Protein 7NAY (pdb70)

Secondary structure (DSSP, 8-state):
-----EEEEE--SHHHHHHHHHHHHTT--SEEEEE-SSHHHHHHHHHHHHHHT---S---EEEE--GGGGTT-SEEEE--S----TTS-S-GGGGHHHHHHHHHHHHHHHHHH-SSSEEEE-SSSHHHHHHHHHHSS---GGGEEE-TTHHHHHHHHHHHHHHHT--GGGEEEEEEE-SSTTEEEEEEEEEETTB-GGGHHHHTT-SSPP-HHHHHHHHHHHHHHHHHHHSS--HHHHHHHHHHHHHHHTT---EEEEEEEEESGGG-EEEEEEEEEE---S--EE------HHHHHHHHHHHHHHHHHHHHTTPPP---

Radius of gyration: 19.3 Å; Cα contacts (8 Å, |Δi|>4): 671; chains: 1; bounding box: 53×54×39 Å

Sequence (320 aa):
MNNRRKIVVIGASNVGSSAVANKIADFQLATEVVLIDLNEDKAWGEAKDSSHATSIYSTNIKFHLGDYEDCKDANIIVITAGPSIRPGETPDRLKLAGTTNAKIMSSVMGEIVKRTKEAMIIIMITNPLDVATYVVSTQFDDYPRNLILGTGTMLETYRFRRILADKYQQVVDPKNINGYVLGEHGNAAFVAWSTTGCAGFPIDDLDEYFHRTEKLSHEAVEQELVQVAYDVINKKGFTNTGIAMAACRFIKSVLYDEHTILPCSAVLEGEYGIKDVALSIPRMVADGIMMRSFEVHLTDDELEEKMHHKAAQQSVRSALDGAGIKHHHHH

InterPro domains:
  IPR001236 Lactate/malate dehydrogenase, N-terminal [PF00056] (6-146)
  IPR001557 L-lactate/malate dehydrogenase [PIRSF000102] (3-315)
  IPR001557 L-lactate/malate dehydrogenase [PR00086] (6-30)
  IPR001557 L-lactate/malate dehydrogenase [PR00086] (31-55)
  IPR001557 L-lactate/malate dehydrogenase [PR00086] (121-141)
  IPR001557 L-lactate/malate dehydrogenase [PR00086] (145-163)
  IPR001557 L-lactate/malate dehydrogenase [PR00086] (175-188)
  IPR011304 L-lactate dehydrogenase [TIGR01771] (9-309)
  IPR015955 Lactate dehydrogenase/glycoside hydrolase, family 4, C-terminal [G3DSA:3.90.110.10] (151-314)
  IPR015955 Lactate dehydrogenase/glycoside hydrolase, family 4, C-terminal [SSF56327] (148-313)
  IPR022383 Lactate/malate dehydrogenase, C-terminal [PF02866] (150-312)
  IPR036291 NAD(P)-binding domain superfamily [SSF51735] (2-149)

B-factor: mean 20.12, std 8.9, range [8.58, 75.68]

Organism: Selenomonas ruminantium (NCBI:txid971)

Structure (mmCIF, N/CA/C/O backbone):
data_7NAY
#
_entry.id   7NAY
#
_cell.length_a   62.750
_cell.length_b   104.260
_cell.length_c   110.940
_cell.angle_alpha   90.000
_cell.angle_beta   90.000
_cell.angle_gamma   90.000
#
_symmetry.space_group_name_H-M   'I 2 2 2'
#
loop_
_entity.id
_entity.type
_entity.pdbx_description
1 polymer 'L-lactate dehydrogenase'
2 non-polymer NICOTINAMIDE-ADENINE-DINUCLEOTIDE
3 non-polymer 'MALONIC ACID'
4 non-polymer 'BORIC ACID'
5 non-polymer 1,2-ETHANEDIOL
6 non-polymer 'PENTAETHYLENE GLYCOL'
7 water water
#
loop_
_atom_site.group_PDB
_atom_site.id
_atom_site.type_symbol
_atom_site.label_atom_id
_atom_site.label_alt_id
_atom_site.label_comp_id
_atom_site.label_asym_id
_atom_site.label_entity_id
_atom_site.label_seq_id
_atom_site.pdbx_PDB_ins_code
_atom_site.Cartn_x
_atom_site.Cartn_y
_atom_site.Cartn_z
_atom_site.occupancy
_atom_site.B_iso_or_equiv
_atom_site.auth_seq_id
_atom_site.auth_comp_id
_atom_site.auth_asym_id
_atom_site.auth_atom_id
_atom_site.pdbx_PDB_model_num
ATOM 1 N N . MET A 1 1 ? 26.488 -4.740 -3.611 1.00 56.54 1 MET A N 1
ATOM 2 C CA . MET A 1 1 ? 25.742 -3.675 -2.856 1.00 51.77 1 MET A CA 1
ATOM 3 C C . MET A 1 1 ? 24.683 -4.358 -1.995 1.00 42.12 1 MET A C 1
ATOM 4 O O . MET A 1 1 ? 24.577 -5.594 -2.084 1.00 48.48 1 MET A O 1
ATOM 9 N N . ASN A 1 2 ? 23.882 -3.594 -1.257 1.00 35.94 2 ASN A N 1
ATOM 10 C CA . ASN A 1 2 ? 22.948 -4.183 -0.261 1.00 33.09 2 ASN A CA 1
ATOM 11 C C . ASN A 1 2 ? 21.512 -3.784 -0.588 1.00 28.37 2 ASN A C 1
ATOM 12 O O . ASN A 1 2 ? 21.176 -2.569 -0.562 1.00 27.59 2 ASN A O 1
ATOM 17 N N . ASN A 1 3 ? 20.708 -4.801 -0.899 1.00 23.28 3 ASN A N 1
ATOM 18 C CA . ASN A 1 3 ? 19.289 -4.667 -1.292 1.00 22.43 3 ASN A CA 1
ATOM 19 C C . ASN A 1 3 ? 18.462 -4.515 0.009 1.00 22.18 3 ASN A C 1
ATOM 20 O O . ASN A 1 3 ? 17.279 -4.086 -0.077 1.00 24.90 3 ASN A O 1
ATOM 25 N N . ARG A 1 4 ? 19.043 -4.818 1.171 1.00 18.25 4 ARG A N 1
ATOM 26 C CA . ARG A 1 4 ? 18.278 -4.899 2.442 1.00 18.62 4 ARG A CA 1
ATOM 27 C C . ARG A 1 4 ? 18.187 -3.499 3.066 1.00 19.49 4 ARG A C 1
ATOM 28 O O . ARG A 1 4 ? 19.029 -2.670 2.803 1.00 18.58 4 ARG A O 1
ATOM 36 N N . ARG A 1 5 ? 17.141 -3.247 3.847 1.00 18.37 5 ARG A N 1
ATOM 37 C CA . ARG A 1 5 ? 16.995 -2.004 4.637 1.00 18.59 5 ARG A CA 1
ATOM 38 C C . ARG A 1 5 ? 16.728 -2.440 6.065 1.00 16.96 5 ARG A C 1
ATOM 39 O O . ARG A 1 5 ? 15.772 -3.202 6.298 1.00 16.06 5 ARG A O 1
ATOM 47 N N . LYS A 1 6 ? 17.558 -1.956 6.967 1.00 15.95 6 LYS A N 1
ATOM 48 C CA . LYS A 1 6 ? 17.555 -2.360 8.378 1.00 16.20 6 LYS A CA 1
ATOM 49 C C . LYS A 1 6 ? 17.246 -1.107 9.195 1.00 16.22 6 LYS A C 1
ATOM 50 O O . LYS A 1 6 ? 17.934 -0.077 9.001 1.00 14.37 6 LYS A O 1
ATOM 56 N N . ILE A 1 7 ? 16.214 -1.183 10.030 1.00 14.13 7 ILE A N 1
ATOM 57 C CA . ILE A 1 7 ? 15.887 -0.042 10.920 1.00 14.47 7 ILE A CA 1
ATOM 58 C C . ILE A 1 7 ? 15.952 -0.511 12.359 1.00 14.73 7 ILE A C 1
ATOM 59 O O . ILE A 1 7 ? 15.384 -1.582 12.653 1.00 15.00 7 ILE A O 1
ATOM 64 N N . VAL A 1 8 ? 16.638 0.241 13.213 1.00 15.07 8 VAL A N 1
ATOM 65 C CA . VAL A 1 8 ? 16.749 -0.116 14.643 1.00 14.57 8 VAL A CA 1
ATOM 66 C C . VAL A 1 8 ? 15.862 0.872 15.386 1.00 13.81 8 VAL A C 1
ATOM 67 O O . VAL A 1 8 ? 15.902 2.121 15.073 1.00 13.01 8 VAL A O 1
ATOM 71 N N . VAL A 1 9 ? 15.054 0.346 16.296 1.00 14.31 9 VAL A N 1
ATOM 72 C CA . VAL A 1 9 ? 14.214 1.217 17.152 1.00 13.96 9 VAL A CA 1
ATOM 73 C C . VAL A 1 9 ? 14.701 1.038 18.572 1.00 14.00 9 VAL A C 1
ATOM 74 O O . VAL A 1 9 ? 14.659 -0.074 19.075 1.00 14.74 9 VAL A O 1
ATOM 78 N N . ILE A 1 10 ? 15.147 2.125 19.197 1.00 15.30 10 ILE A N 1
ATOM 79 C CA . ILE A 1 10 ? 15.638 2.091 20.591 1.00 14.60 10 ILE A CA 1
ATOM 80 C C . ILE A 1 10 ? 14.510 2.573 21.482 1.00 14.62 10 ILE A C 1
ATOM 81 O O . ILE A 1 10 ? 14.028 3.684 21.274 1.00 16.18 10 ILE A O 1
ATOM 86 N N . GLY A 1 11 ? 14.119 1.748 22.444 1.00 13.97 11 GLY A N 1
ATOM 87 C CA . GLY A 1 11 ? 12.917 1.932 23.257 1.00 15.04 11 GLY A CA 1
ATOM 88 C C . GLY A 1 11 ? 11.784 1.187 22.587 1.00 15.55 11 GLY A C 1
ATOM 89 O O . GLY A 1 11 ? 11.462 1.528 21.412 1.00 15.19 11 GLY A O 1
ATOM 90 N N . ALA A 1 12 ? 11.300 0.126 23.226 1.00 14.38 12 ALA A N 1
ATOM 91 C CA . ALA A 1 12 ? 10.295 -0.798 22.672 1.00 14.97 12 ALA A CA 1
ATOM 92 C C . ALA A 1 12 ? 9.002 -0.693 23.481 1.00 15.50 12 ALA A C 1
ATOM 93 O O . ALA A 1 12 ? 8.329 -1.710 23.674 1.00 15.82 12 ALA A O 1
ATOM 95 N N . SER A 1 13 ? 8.695 0.479 24.028 1.00 14.69 13 SER A N 1
ATOM 96 C CA . SER A 1 13 ? 7.435 0.691 24.775 1.00 15.38 13 SER A CA 1
ATOM 97 C C . SER A 1 13 ? 6.380 1.238 23.799 1.00 15.75 13 SER A C 1
ATOM 98 O O . SER A 1 13 ? 6.446 0.948 22.597 1.00 14.90 13 SER A O 1
ATOM 101 N N . ASN A 1 14 ? 5.477 2.072 24.284 1.00 14.91 14 ASN A N 1
ATOM 102 C CA . ASN A 1 14 ? 4.309 2.506 23.493 1.00 15.94 14 ASN A CA 1
ATOM 103 C C . ASN A 1 14 ? 4.765 3.161 22.174 1.00 13.98 14 ASN A C 1
ATOM 104 O O . ASN A 1 14 ? 4.210 2.857 21.103 1.00 14.90 14 ASN A O 1
ATOM 109 N N . VAL A 1 15 ? 5.730 4.053 22.232 1.00 13.45 15 VAL A N 1
ATOM 110 C CA . VAL A 1 15 ? 6.148 4.838 21.042 1.00 13.29 15 VAL A CA 1
ATOM 111 C C . VAL A 1 15 ? 6.970 3.959 20.109 1.00 12.58 15 VAL A C 1
ATOM 112 O O . VAL A 1 15 ? 6.646 3.890 18.911 1.00 11.40 15 VAL A O 1
ATOM 116 N N . GLY A 1 16 ? 7.988 3.286 20.642 1.00 12.72 16 GLY A N 1
ATOM 117 C CA . GLY A 1 16 ? 8.874 2.459 19.811 1.00 12.62 16 GLY A CA 1
ATOM 118 C C . GLY A 1 16 ? 8.124 1.374 19.095 1.00 13.32 16 GLY A C 1
ATOM 119 O O . GLY A 1 16 ? 8.434 1.081 17.922 1.00 12.94 16 GLY A O 1
ATOM 120 N N A SER A 1 17 ? 7.171 0.752 19.781 0.70 14.61 17 SER A N 1
ATOM 121 N N B SER A 1 17 ? 7.201 0.712 19.799 0.30 13.44 17 SER A N 1
ATOM 122 C CA A SER A 1 17 ? 6.419 -0.399 19.227 0.70 15.28 17 SER A CA 1
ATOM 123 C CA B SER A 1 17 ? 6.391 -0.398 19.235 0.30 13.53 17 SER A CA 1
ATOM 124 C C A SER A 1 17 ? 5.437 0.107 18.156 0.70 14.51 17 SER A C 1
ATOM 125 C C B SER A 1 17 ? 5.510 0.147 18.110 0.30 13.53 17 SER A C 1
ATOM 126 O O A SER A 1 17 ? 5.306 -0.544 17.096 0.70 13.48 17 SER A O 1
ATOM 127 O O B SER A 1 17 ? 5.469 -0.472 17.028 0.30 12.97 17 SER A O 1
ATOM 132 N N . ALA A 1 18 ? 4.867 1.288 18.338 1.00 13.40 18 ALA A N 1
ATOM 133 C CA . ALA A 1 18 ? 4.009 1.934 17.311 1.00 13.63 18 ALA A CA 1
ATOM 134 C C . ALA A 1 18 ? 4.846 2.341 16.089 1.00 12.64 18 ALA A C 1
ATOM 135 O O . ALA A 1 18 ? 4.436 2.089 14.919 1.00 11.07 18 ALA A O 1
ATOM 137 N N . VAL A 1 19 ? 6.029 2.884 16.297 1.00 12.27 19 VAL A N 1
ATOM 138 C CA . VAL A 1 19 ? 6.908 3.268 15.160 1.00 11.89 19 VAL A CA 1
ATOM 139 C C . VAL A 1 19 ? 7.264 1.978 14.390 1.00 12.21 19 VAL A C 1
ATOM 140 O O . VAL A 1 19 ? 7.139 1.923 13.136 1.00 13.72 19 VAL A O 1
ATOM 144 N N . ALA A 1 20 ? 7.684 0.945 15.113 1.00 11.62 20 ALA A N 1
ATOM 145 C CA . ALA A 1 20 ? 8.127 -0.332 14.517 1.00 12.37 20 ALA A CA 1
ATOM 146 C C . ALA A 1 20 ? 6.986 -0.935 13.702 1.00 13.45 20 ALA A C 1
ATOM 147 O O . ALA A 1 20 ? 7.267 -1.493 12.606 1.00 12.75 20 ALA A O 1
ATOM 149 N N . ASN A 1 21 ? 5.768 -0.897 14.249 1.00 12.79 21 ASN A N 1
ATOM 150 C CA . ASN A 1 21 ? 4.585 -1.529 13.600 1.00 12.49 21 ASN A CA 1
ATOM 151 C C . ASN A 1 21 ? 4.098 -0.718 12.385 1.00 12.78 21 ASN A C 1
ATOM 152 O O . ASN A 1 21 ? 3.616 -1.334 11.436 1.00 11.94 21 ASN A O 1
ATOM 157 N N . LYS A 1 22 ? 4.180 0.611 12.448 1.00 11.36 22 LYS A N 1
ATOM 158 C CA . LYS A 1 22 ? 3.897 1.425 11.248 1.00 12.02 22 LYS A CA 1
ATOM 159 C C . LYS A 1 22 ? 4.935 1.094 10.158 1.00 12.71 22 LYS A C 1
ATOM 160 O O . LYS A 1 22 ? 4.549 0.928 8.972 1.00 12.63 22 LYS A O 1
ATOM 166 N N . ILE A 1 23 ? 6.218 1.050 10.510 1.00 12.77 23 ILE A N 1
ATOM 167 C CA . ILE A 1 23 ? 7.281 0.640 9.564 1.00 12.03 23 ILE A CA 1
ATOM 168 C C . ILE A 1 23 ? 6.880 -0.705 8.926 1.00 12.23 23 ILE A C 1
ATOM 169 O O . ILE A 1 23 ? 7.022 -0.848 7.718 1.00 10.71 23 ILE A O 1
ATOM 174 N N . ALA A 1 2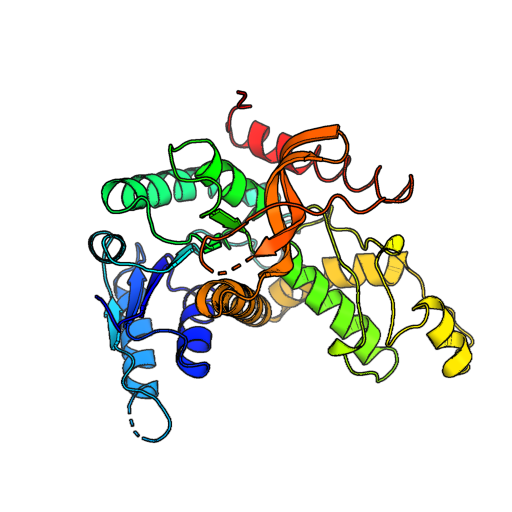4 ? 6.416 -1.670 9.727 1.00 10.97 24 ALA A N 1
ATOM 175 C CA . ALA A 1 24 ? 6.091 -2.999 9.201 1.00 11.47 24 ALA A CA 1
ATOM 176 C C . ALA A 1 24 ? 4.860 -2.886 8.277 1.00 12.23 24 ALA A C 1
ATOM 177 O O . ALA A 1 24 ? 4.887 -3.449 7.147 1.00 11.40 24 ALA A O 1
ATOM 179 N N . ASP A 1 25 ? 3.860 -2.118 8.694 1.00 11.46 25 ASP A N 1
ATOM 180 C CA . ASP A 1 25 ? 2.602 -1.981 7.907 1.00 12.14 25 ASP A CA 1
ATOM 181 C C . ASP A 1 25 ? 2.929 -1.387 6.526 1.00 11.72 25 ASP A C 1
ATOM 182 O O . ASP A 1 25 ? 2.461 -1.923 5.481 1.00 13.13 25 ASP A O 1
ATOM 187 N N . PHE A 1 26 ? 3.763 -0.353 6.495 1.00 11.77 26 PHE A N 1
ATOM 188 C CA . PHE A 1 26 ? 4.101 0.353 5.238 1.00 11.94 26 PHE A CA 1
ATOM 189 C C . PHE A 1 26 ? 5.265 -0.330 4.525 1.00 13.09 26 PHE A C 1
ATOM 190 O O . PHE A 1 26 ? 5.674 0.224 3.483 1.00 12.34 26 PHE A O 1
ATOM 198 N N . GLN A 1 27 ? 5.795 -1.421 5.094 1.00 13.86 27 GLN A N 1
ATOM 199 C CA . GLN A 1 27 ? 6.858 -2.253 4.486 1.00 13.85 27 GLN A CA 1
ATOM 200 C C . GLN A 1 27 ? 8.089 -1.369 4.190 1.00 13.44 27 GLN A C 1
ATOM 201 O O . GLN A 1 27 ? 8.694 -1.462 3.097 1.00 13.07 27 GLN A O 1
ATOM 207 N N . LEU A 1 28 ? 8.533 -0.588 5.182 1.00 13.28 28 LEU A N 1
ATOM 208 C CA . LEU A 1 28 ? 9.618 0.393 5.010 1.00 13.04 28 LEU A CA 1
ATOM 209 C C . LEU A 1 28 ? 10.978 -0.207 5.362 1.00 13.55 28 LEU A C 1
ATOM 210 O O . LEU A 1 28 ? 11.974 0.552 5.293 1.00 13.89 28 LEU A O 1
ATOM 215 N N . ALA A 1 29 ? 11.022 -1.480 5.768 1.00 13.55 29 ALA A N 1
ATOM 216 C CA . ALA A 1 29 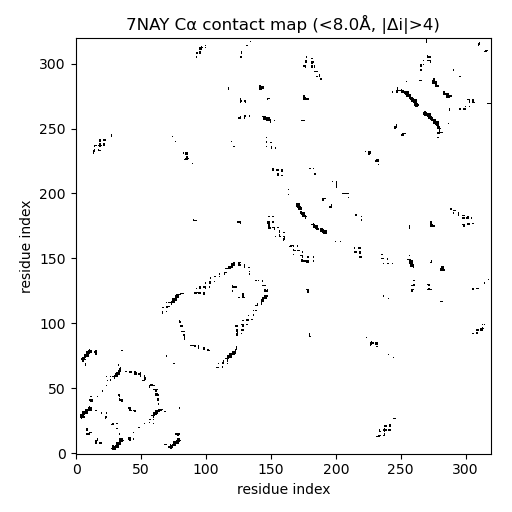? 12.283 -2.158 6.129 1.00 13.42 29 ALA A CA 1
ATOM 217 C C . ALA A 1 29 ? 12.217 -3.640 5.762 1.00 14.95 29 ALA A C 1
ATOM 218 O O . ALA A 1 29 ? 11.094 -4.218 5.752 1.00 13.71 29 ALA A O 1
ATOM 220 N N . THR A 1 30 ? 13.400 -4.229 5.605 1.00 13.57 30 THR A N 1
ATOM 221 C CA . THR A 1 30 ? 13.623 -5.690 5.483 1.00 15.24 30 THR A CA 1
ATOM 222 C C . THR A 1 30 ? 13.633 -6.293 6.888 1.00 14.88 30 THR A C 1
ATOM 223 O O . THR A 1 30 ? 13.178 -7.421 7.079 1.00 16.37 30 THR A O 1
ATOM 227 N N . GLU A 1 31 ? 14.199 -5.545 7.839 1.00 14.06 31 GLU A N 1
ATOM 228 C CA . GLU A 1 31 ? 14.594 -6.021 9.180 1.00 14.67 31 GLU A CA 1
ATOM 229 C C . GLU A 1 31 ? 14.357 -4.882 10.170 1.00 15.02 31 GLU A C 1
ATOM 230 O O . GLU A 1 31 ? 14.745 -3.759 9.853 1.00 14.58 31 GLU A O 1
ATOM 236 N N . VAL A 1 32 ? 13.627 -5.166 11.242 1.00 13.21 32 VAL A N 1
ATOM 237 C CA . VAL A 1 32 ? 13.344 -4.174 12.313 1.00 13.24 32 VAL A CA 1
ATOM 238 C C . VAL A 1 32 ? 13.889 -4.759 13.598 1.00 12.78 32 VAL A C 1
ATOM 239 O O . VAL A 1 32 ? 13.484 -5.873 14.015 1.00 12.68 32 VAL A O 1
ATOM 243 N N . VAL A 1 33 ? 14.788 -4.016 14.214 1.00 12.84 33 VAL A N 1
ATOM 244 C CA . VAL A 1 33 ? 15.430 -4.465 15.466 1.00 13.43 33 VAL A CA 1
ATOM 245 C C . VAL A 1 33 ? 14.940 -3.595 16.613 1.00 13.77 33 VAL A C 1
ATOM 246 O O . VAL A 1 33 ? 14.938 -2.374 16.439 1.00 14.90 33 VAL A O 1
ATOM 250 N N . LEU A 1 34 ? 14.547 -4.217 17.724 1.00 14.04 34 LEU A N 1
ATOM 251 C CA . LEU A 1 34 ? 14.137 -3.488 18.951 1.00 15.28 34 LEU A CA 1
ATOM 252 C C . LEU A 1 34 ? 15.228 -3.603 20.006 1.00 15.69 34 LEU A C 1
ATOM 253 O O . LEU A 1 34 ? 15.630 -4.735 20.349 1.00 16.73 34 LEU A O 1
ATOM 258 N N . ILE A 1 35 ? 15.613 -2.456 20.562 1.00 17.72 35 ILE A N 1
ATOM 259 C CA . ILE A 1 35 ? 16.594 -2.345 21.676 1.00 16.69 35 ILE A CA 1
ATOM 260 C C . ILE A 1 35 ? 15.861 -1.702 22.845 1.00 17.15 35 ILE A C 1
ATOM 261 O O . ILE A 1 35 ? 15.230 -0.640 22.688 1.00 15.53 35 ILE A O 1
ATOM 266 N N . ASP A 1 36 ? 15.968 -2.321 24.007 1.00 17.28 36 ASP A N 1
ATOM 267 C CA . ASP A 1 36 ? 15.437 -1.745 25.252 1.00 17.44 36 ASP A CA 1
ATOM 268 C C . ASP A 1 36 ? 16.253 -2.299 26.426 1.00 17.73 36 ASP A C 1
ATOM 269 O O . ASP A 1 36 ? 16.598 -3.480 26.372 1.00 17.11 36 ASP A O 1
ATOM 274 N N . LEU A 1 37 ? 16.479 -1.482 27.461 1.00 18.28 37 LEU A N 1
ATOM 275 C CA . LEU A 1 37 ? 16.946 -1.966 28.791 1.00 20.42 37 LEU A CA 1
ATOM 276 C C . LEU A 1 37 ? 16.081 -3.135 29.232 1.00 19.66 37 LEU A C 1
ATOM 277 O O . LEU A 1 37 ? 16.610 -4.081 29.809 1.00 21.14 37 LEU A O 1
ATOM 282 N N . ASN A 1 38 ? 14.773 -3.053 29.015 1.00 19.17 38 ASN A N 1
ATOM 283 C CA . ASN A 1 38 ? 13.862 -4.182 29.286 1.00 18.78 38 ASN A CA 1
ATOM 284 C C . ASN A 1 38 ? 13.875 -5.092 28.045 1.00 19.64 38 ASN A C 1
ATOM 285 O O . ASN A 1 38 ? 13.028 -4.883 27.140 1.00 19.48 38 ASN A O 1
ATOM 290 N N . GLU A 1 39 ? 14.799 -6.049 27.967 1.00 20.46 39 GLU A N 1
ATOM 291 C CA . GLU A 1 39 ? 14.939 -6.902 26.765 1.00 19.34 39 GLU A CA 1
ATOM 292 C C . GLU A 1 39 ? 13.705 -7.804 26.647 1.00 18.68 39 GLU A C 1
ATOM 293 O O . GLU A 1 39 ? 13.399 -8.214 25.556 1.00 16.30 39 GLU A O 1
ATOM 299 N N . ASP A 1 40 ? 13.056 -8.140 27.756 1.00 18.37 40 ASP A N 1
ATOM 300 C CA . ASP A 1 40 ? 11.833 -8.977 27.738 1.00 18.95 40 ASP A CA 1
ATOM 301 C C . ASP A 1 40 ? 10.768 -8.266 26.909 1.00 19.16 40 ASP A C 1
ATOM 302 O O . ASP A 1 40 ? 10.158 -8.901 26.058 1.00 18.69 40 ASP A O 1
ATOM 307 N N . LYS A 1 41 ? 10.579 -6.969 27.151 1.00 19.78 41 LYS A N 1
ATOM 308 C CA . LYS A 1 41 ? 9.573 -6.178 26.393 1.00 20.83 41 LYS A CA 1
ATOM 309 C C . LYS A 1 41 ? 9.972 -6.145 24.915 1.00 18.94 41 LYS A C 1
ATOM 310 O O . LYS A 1 41 ? 9.082 -6.305 24.079 1.00 17.98 41 LYS A O 1
ATOM 316 N N . ALA A 1 42 ? 11.218 -5.761 24.629 1.00 16.95 42 ALA A N 1
ATOM 317 C CA . ALA A 1 42 ? 11.724 -5.714 23.244 1.00 15.73 42 ALA A CA 1
ATOM 318 C C . ALA A 1 42 ? 11.473 -7.071 22.552 1.00 15.26 42 ALA A C 1
ATOM 319 O O . ALA A 1 42 ? 10.989 -7.084 21.397 1.00 13.24 42 ALA A O 1
ATOM 321 N N . TRP A 1 43 ? 11.751 -8.180 23.238 1.00 14.84 43 TRP A N 1
ATOM 322 C CA . TRP A 1 43 ? 11.576 -9.543 22.688 1.00 15.84 43 TRP A CA 1
ATOM 323 C C . TRP A 1 43 ? 10.081 -9.780 22.431 1.00 15.73 43 TRP A C 1
ATOM 324 O O . TRP A 1 43 ? 9.723 -10.314 21.341 1.00 17.48 43 TRP A O 1
ATOM 335 N N . GLY A 1 44 ? 9.229 -9.481 23.409 1.00 13.80 44 GLY A N 1
ATOM 336 C CA . GLY A 1 44 ? 7.777 -9.692 23.261 1.00 14.70 44 GLY A CA 1
ATOM 337 C C . GLY A 1 44 ? 7.192 -8.894 22.092 1.00 13.61 44 GLY A C 1
ATOM 338 O O . GLY A 1 44 ? 6.383 -9.456 21.339 1.00 15.51 44 GLY A O 1
ATOM 339 N N . GLU A 1 45 ? 7.525 -7.607 22.012 1.00 12.59 45 GLU A N 1
ATOM 340 C CA . GLU A 1 45 ? 7.112 -6.701 20.898 1.00 13.35 45 GLU A CA 1
ATOM 341 C C . GLU A 1 45 ? 7.553 -7.268 19.552 1.00 13.32 45 GLU A C 1
ATOM 342 O O . GLU A 1 45 ? 6.717 -7.420 18.659 1.00 12.81 45 GLU A O 1
ATOM 348 N N . ALA A 1 46 ? 8.821 -7.670 19.450 1.00 13.63 46 ALA A N 1
ATOM 349 C CA . ALA A 1 46 ? 9.382 -8.248 18.220 1.00 13.95 46 ALA A CA 1
ATOM 350 C C . ALA A 1 46 ? 8.673 -9.569 17.888 1.00 13.62 46 ALA A C 1
ATOM 351 O O . ALA A 1 46 ? 8.302 -9.790 16.708 1.00 12.94 46 ALA A O 1
ATOM 353 N N . LYS A 1 47 ? 8.359 -10.385 18.888 1.00 13.57 47 LYS A N 1
ATOM 354 C CA . LYS A 1 47 ? 7.696 -11.674 18.620 1.00 14.28 47 LYS A CA 1
ATOM 355 C C . LYS A 1 47 ? 6.273 -11.432 18.087 1.00 13.26 47 LYS A C 1
ATOM 356 O O . LYS A 1 47 ? 5.867 -12.060 17.066 1.00 11.38 47 LYS A O 1
ATOM 362 N N . ASP A 1 48 ? 5.523 -10.562 18.758 1.00 12.52 48 ASP A N 1
ATOM 363 C CA . ASP A 1 48 ? 4.139 -10.215 18.355 1.00 12.63 48 ASP A CA 1
ATOM 364 C C . ASP A 1 48 ? 4.184 -9.691 16.903 1.00 11.78 48 ASP A C 1
ATOM 365 O O . ASP A 1 48 ? 3.416 -10.197 16.059 1.00 12.74 48 ASP A O 1
ATOM 370 N N . SER A 1 49 ? 5.143 -8.837 16.582 1.00 12.01 49 SER A N 1
ATOM 371 C CA . SER A 1 49 ? 5.308 -8.257 15.223 1.00 12.41 49 SER A CA 1
ATOM 372 C C . SER A 1 49 ? 5.660 -9.363 14.217 1.00 12.14 49 SER A C 1
ATOM 373 O O . SER A 1 49 ? 5.137 -9.328 13.097 1.00 12.79 49 SER A O 1
ATOM 376 N N . SER A 1 50 ? 6.482 -10.324 14.614 1.00 12.32 50 SER A N 1
ATOM 377 C CA . SER A 1 50 ? 6.961 -11.410 13.709 1.00 12.32 50 SER A CA 1
ATOM 378 C C . SER A 1 50 ? 5.776 -12.257 13.244 1.00 11.22 50 SER A C 1
ATOM 379 O O . SER A 1 50 ? 5.876 -12.894 12.182 1.00 11.42 50 SER A O 1
ATOM 382 N N . HIS A 1 51 ? 4.716 -12.335 14.043 1.00 11.91 51 HIS A N 1
ATOM 383 C CA . HIS A 1 51 ? 3.471 -13.070 13.705 1.00 11.63 51 HIS A CA 1
ATOM 384 C C . HIS A 1 51 ? 2.691 -12.235 12.666 1.00 11.75 51 HIS A C 1
ATOM 385 O O . HIS A 1 51 ? 2.251 -12.800 11.646 1.00 10.51 51 HIS A O 1
ATOM 392 N N . ALA A 1 52 ? 2.551 -10.936 12.898 1.00 11.29 52 ALA A N 1
ATOM 393 C CA . ALA A 1 52 ? 1.895 -10.031 11.929 1.00 11.74 52 ALA A CA 1
ATOM 394 C C . ALA A 1 52 ? 2.612 -10.152 10.596 1.00 11.74 52 ALA A C 1
ATOM 395 O O . ALA A 1 52 ? 1.893 -10.203 9.581 1.00 12.06 52 ALA A O 1
ATOM 397 N N . THR A 1 53 ? 3.951 -10.276 10.552 1.00 11.60 53 THR A N 1
ATOM 398 C CA . THR A 1 53 ? 4.674 -10.242 9.260 1.00 12.05 53 THR A CA 1
ATOM 399 C C . THR A 1 53 ? 4.704 -11.638 8.618 1.00 12.56 53 THR A C 1
ATOM 400 O O . THR A 1 53 ? 5.378 -11.816 7.600 1.00 13.60 53 THR A O 1
ATOM 404 N N . SER A 1 54 ? 3.919 -12.562 9.135 1.00 12.34 54 SER A N 1
ATOM 405 C CA . SER A 1 54 ? 3.656 -13.884 8.520 1.00 12.67 54 SER A CA 1
ATOM 406 C C . SER A 1 54 ? 2.315 -13.911 7.783 1.00 13.46 54 SER A C 1
ATOM 407 O O . SER A 1 54 ? 1.893 -14.987 7.324 1.00 14.11 54 SER A O 1
ATOM 418 N N . ILE A 1 56 ? -0.251 -13.237 4.694 1.00 13.48 56 ILE A N 1
ATOM 419 C CA . ILE A 1 56 ? -0.113 -13.415 3.253 1.00 14.70 56 ILE A CA 1
ATOM 420 C C . ILE A 1 56 ? 0.124 -12.060 2.562 1.00 14.33 56 ILE A C 1
ATOM 421 O O . ILE A 1 56 ? 0.826 -12.001 1.516 1.00 13.83 56 ILE A O 1
ATOM 426 N N . TYR A 1 57 ? -0.374 -10.967 3.147 1.00 14.79 57 TYR A N 1
ATOM 427 C CA . TYR A 1 57 ? -0.241 -9.609 2.564 1.00 14.26 57 TYR A CA 1
ATOM 428 C C . TYR A 1 57 ? 0.995 -8.882 3.121 1.00 13.24 57 TYR A C 1
ATOM 429 O O . TYR A 1 57 ? 1.329 -7.783 2.627 1.00 13.62 57 TYR A O 1
ATOM 438 N N . SER A 1 58 ? 1.748 -9.487 4.020 1.00 12.46 58 SER A N 1
ATOM 439 C CA . SER A 1 58 ? 2.993 -8.851 4.521 1.00 12.77 58 SER A CA 1
ATOM 440 C C . SER A 1 58 ? 4.194 -9.382 3.751 1.00 12.72 58 SER A C 1
ATOM 441 O O . SER A 1 58 ? 4.231 -10.584 3.475 1.00 10.83 58 SER A O 1
ATOM 444 N N . THR A 1 59 ? 5.186 -8.523 3.501 1.00 12.91 59 THR A N 1
ATOM 445 C CA . THR A 1 59 ? 6.544 -9.007 3.169 1.00 12.70 59 THR A CA 1
ATOM 446 C C . THR A 1 59 ? 7.081 -9.715 4.429 1.00 12.62 59 THR A C 1
ATOM 447 O O . THR A 1 59 ? 6.616 -9.412 5.584 1.00 12.26 59 THR A O 1
ATOM 451 N N . ASN A 1 60 ? 8.034 -10.622 4.240 1.00 13.00 60 ASN A N 1
ATOM 452 C CA . ASN A 1 60 ? 8.703 -11.351 5.346 1.00 12.54 60 ASN A CA 1
ATOM 453 C C . ASN A 1 60 ? 9.687 -10.409 6.058 1.00 13.13 60 ASN A C 1
ATOM 454 O O . ASN A 1 60 ? 10.945 -10.553 5.909 1.00 12.78 60 ASN A O 1
ATOM 459 N N . ILE A 1 61 ? 9.152 -9.485 6.851 1.00 14.21 61 ILE A N 1
ATOM 460 C CA . ILE A 1 61 ? 9.981 -8.508 7.615 1.00 13.22 61 ILE A CA 1
ATOM 461 C C . ILE A 1 61 ? 10.473 -9.184 8.883 1.00 14.61 61 ILE A C 1
ATOM 462 O O . ILE A 1 61 ? 9.674 -9.749 9.620 1.00 13.97 61 ILE A O 1
ATOM 467 N N . LYS A 1 62 ? 11.786 -9.200 9.057 1.00 15.64 62 LYS A N 1
ATOM 468 C CA . LYS A 1 62 ? 12.455 -9.894 10.188 1.00 16.48 62 LYS A CA 1
ATOM 469 C C . LYS A 1 62 ? 12.458 -8.961 11.404 1.00 16.54 62 LYS A C 1
ATOM 470 O O . LYS A 1 62 ? 13.166 -7.910 11.371 1.00 17.22 62 LYS A O 1
ATOM 476 N N . PHE A 1 63 ? 11.683 -9.291 12.427 1.00 14.52 63 PHE A N 1
ATOM 477 C CA . PHE A 1 63 ? 11.645 -8.560 13.715 1.00 14.09 63 PHE A CA 1
ATOM 478 C C . PHE A 1 63 ? 12.462 -9.329 14.743 1.00 14.72 63 PHE A C 1
ATOM 479 O O . PHE A 1 63 ? 12.223 -10.551 14.879 1.00 13.92 63 PHE A O 1
ATOM 487 N N . HIS A 1 64 ? 13.272 -8.644 15.532 1.00 13.67 64 HIS A N 1
ATOM 488 C CA . HIS A 1 64 ? 13.950 -9.359 16.631 1.00 15.99 64 HIS A CA 1
ATOM 489 C C . HIS A 1 64 ? 14.437 -8.381 17.674 1.00 15.50 64 HIS A C 1
ATOM 490 O O . HIS A 1 64 ? 14.732 -7.204 17.353 1.00 13.10 64 HIS A O 1
ATOM 497 N N . LEU A 1 65 ? 14.547 -8.915 18.885 1.00 16.09 65 LEU A N 1
ATOM 498 C CA . LEU A 1 65 ? 15.344 -8.257 19.938 1.00 16.12 65 LEU A CA 1
ATOM 499 C C . LEU A 1 65 ? 16.757 -8.112 19.396 1.00 15.84 65 LEU A C 1
ATOM 500 O O . LEU A 1 65 ? 17.248 -9.029 18.754 1.00 15.43 65 LEU A O 1
ATOM 505 N N . GLY A 1 66 ? 17.406 -6.992 19.635 1.00 16.23 66 GLY A N 1
ATOM 506 C CA . GLY A 1 66 ? 18.824 -6.911 19.263 1.00 17.02 66 GLY A CA 1
ATOM 507 C C . GLY A 1 66 ? 19.579 -6.110 20.274 1.00 16.16 66 GLY A C 1
ATOM 508 O O . GLY A 1 66 ? 19.039 -5.874 21.380 1.00 17.08 66 GLY A O 1
ATOM 509 N N . ASP A 1 67 ? 20.770 -5.688 19.896 1.00 17.52 67 ASP A N 1
ATOM 510 C CA . ASP A 1 67 ? 21.660 -4.898 20.775 1.00 18.30 67 ASP A CA 1
ATOM 511 C C . ASP A 1 67 ? 22.362 -3.870 19.885 1.00 17.17 67 ASP A C 1
ATOM 512 O O . ASP A 1 67 ? 22.058 -3.838 18.716 1.00 17.15 67 ASP A O 1
ATOM 517 N N . TYR A 1 68 ? 23.308 -3.105 20.401 1.00 17.26 68 TYR A N 1
ATOM 518 C CA . TYR A 1 68 ? 23.928 -2.012 19.607 1.00 17.32 68 TYR A CA 1
ATOM 519 C C . TYR A 1 68 ? 24.705 -2.563 18.415 1.00 17.25 68 TYR A C 1
ATOM 520 O O . TYR A 1 68 ? 24.910 -1.784 17.476 1.00 18.87 68 TYR A O 1
ATOM 529 N N . GLU A 1 69 ? 25.075 -3.847 18.375 1.00 18.16 69 GLU A N 1
ATOM 530 C CA . GLU A 1 69 ? 25.823 -4.348 17.175 1.00 19.20 69 GLU A CA 1
ATOM 531 C C . GLU A 1 69 ? 24.896 -4.254 15.960 1.00 18.12 69 GLU A C 1
ATOM 532 O O . GLU A 1 69 ? 25.412 -4.102 14.843 1.00 16.86 69 GLU A O 1
ATOM 538 N N . ASP A 1 70 ? 23.570 -4.212 16.175 1.00 20.25 70 ASP A N 1
ATOM 539 C CA . ASP A 1 70 ? 22.582 -4.077 15.074 1.00 18.79 70 ASP A CA 1
ATOM 540 C C . ASP A 1 70 ? 22.644 -2.671 14.472 1.00 19.75 70 ASP A C 1
ATOM 541 O O . ASP A 1 70 ? 22.177 -2.494 13.334 1.00 19.14 70 ASP A O 1
ATOM 546 N N . CYS A 1 71 ? 23.236 -1.688 15.172 1.00 18.90 71 CYS A N 1
ATOM 547 C CA . CYS A 1 71 ? 23.445 -0.331 14.607 1.00 18.06 71 CYS A CA 1
ATOM 548 C C . CYS A 1 71 ? 24.519 -0.302 13.521 1.00 18.30 71 CYS A C 1
ATOM 549 O O . CYS A 1 71 ? 24.477 0.643 12.711 1.00 19.46 71 CYS A O 1
ATOM 552 N N . LYS A 1 72 ? 25.420 -1.293 13.459 1.00 20.45 72 LYS A N 1
ATOM 553 C CA . LYS A 1 72 ? 26.549 -1.298 12.492 1.00 22.01 72 LYS A CA 1
ATOM 554 C C . LYS A 1 72 ? 26.002 -1.139 11.082 1.00 21.88 72 LYS A C 1
ATOM 555 O O . LYS A 1 72 ? 26.535 -0.338 10.319 1.00 22.33 72 LYS A O 1
ATOM 561 N N . ASP A 1 73 ? 24.991 -1.917 10.724 1.00 23.09 73 ASP A N 1
ATOM 562 C CA . ASP A 1 73 ? 24.525 -1.900 9.317 1.00 24.61 73 ASP A CA 1
ATOM 563 C C . ASP A 1 73 ? 23.098 -1.337 9.264 1.00 21.37 73 ASP A C 1
ATOM 564 O O . ASP A 1 73 ? 22.405 -1.617 8.265 1.00 19.67 73 ASP A O 1
ATOM 569 N N . ALA A 1 74 ? 22.717 -0.497 10.240 1.00 17.76 74 ALA A N 1
ATOM 570 C CA . ALA A 1 74 ? 21.388 0.157 10.278 1.00 17.61 74 ALA A CA 1
ATOM 571 C C . ALA A 1 74 ? 21.344 1.299 9.268 1.00 18.03 74 ALA A C 1
ATOM 572 O O . ALA A 1 74 ? 22.277 2.137 9.246 1.00 19.97 74 ALA A O 1
ATOM 574 N N . ASN A 1 75 ? 20.302 1.325 8.442 1.00 15.66 75 ASN A N 1
ATOM 575 C CA . ASN A 1 75 ? 20.019 2.454 7.527 1.00 14.91 75 ASN A CA 1
ATOM 576 C C . ASN A 1 75 ? 19.514 3.632 8.349 1.00 14.89 75 ASN A C 1
ATOM 577 O O . ASN A 1 75 ? 19.936 4.763 8.100 1.00 15.83 75 ASN A O 1
ATOM 582 N N . ILE A 1 76 ? 18.639 3.328 9.302 1.00 14.60 76 ILE A N 1
ATOM 583 C CA . ILE A 1 76 ? 17.911 4.291 10.153 1.00 15.34 76 ILE A CA 1
ATOM 584 C C . ILE A 1 76 ? 17.860 3.748 11.574 1.00 14.49 76 ILE A C 1
ATOM 585 O O . ILE A 1 76 ? 17.684 2.552 11.790 1.00 14.44 76 ILE A O 1
ATOM 590 N N . ILE A 1 77 ? 17.999 4.661 12.526 1.00 14.52 77 ILE A N 1
ATOM 591 C CA . ILE A 1 77 ? 17.891 4.387 13.960 1.00 14.07 77 ILE A CA 1
ATOM 592 C C . ILE A 1 77 ? 16.935 5.443 14.504 1.00 13.69 77 ILE A C 1
ATOM 593 O O . ILE A 1 77 ? 17.171 6.654 14.292 1.00 12.38 77 ILE A O 1
ATOM 598 N N . VAL A 1 78 ? 15.830 4.970 15.048 1.00 13.36 78 VAL A N 1
ATOM 599 C CA . VAL A 1 78 ? 14.764 5.800 15.652 1.00 13.20 78 VAL A CA 1
ATOM 600 C C . VAL A 1 78 ? 14.923 5.687 17.164 1.00 13.45 78 VAL A C 1
ATOM 601 O O . VAL A 1 78 ? 14.863 4.577 17.711 1.00 13.60 78 VAL A O 1
ATOM 605 N N . ILE A 1 79 ? 15.106 6.825 17.824 1.00 14.71 79 ILE A N 1
ATOM 606 C CA . ILE A 1 79 ? 15.361 6.843 19.283 1.00 14.45 79 ILE A CA 1
ATOM 607 C C . ILE A 1 79 ? 14.091 7.276 20.014 1.00 14.58 79 ILE A C 1
ATOM 608 O O . ILE A 1 79 ? 13.646 8.454 19.835 1.00 13.99 79 ILE A O 1
ATOM 613 N N . THR A 1 80 ? 13.521 6.334 20.767 1.00 13.90 80 THR A N 1
ATOM 614 C CA . THR A 1 80 ? 12.267 6.540 21.530 1.00 15.34 80 THR A CA 1
ATOM 615 C C . THR A 1 80 ? 12.471 6.240 23.015 1.00 16.06 80 THR A C 1
ATOM 616 O O . THR A 1 80 ? 11.484 6.254 23.718 1.00 19.10 80 THR A O 1
ATOM 620 N N . ALA A 1 81 ? 13.698 6.015 23.477 1.00 15.46 81 ALA A N 1
ATOM 621 C CA . ALA A 1 81 ? 13.986 5.551 24.847 1.00 15.07 81 ALA A CA 1
ATOM 622 C C . ALA A 1 81 ? 13.761 6.709 25.820 1.00 15.24 81 ALA A C 1
ATOM 623 O O . ALA A 1 81 ? 14.031 7.890 25.469 1.00 14.46 81 ALA A O 1
ATOM 625 N N . GLY A 1 82 ? 13.296 6.373 27.007 1.00 16.36 82 GLY A N 1
ATOM 626 C CA . GLY A 1 82 ? 13.192 7.347 28.105 1.00 17.17 82 GLY A CA 1
ATOM 627 C C . GLY A 1 82 ? 11.740 7.621 28.424 1.00 17.34 82 GLY A C 1
ATOM 628 O O . GLY A 1 82 ? 10.850 7.410 27.604 1.00 16.58 82 GLY A O 1
ATOM 629 N N . PRO A 1 83 ? 11.472 8.098 29.651 1.00 18.16 83 PRO A N 1
ATOM 630 C CA . PRO A 1 83 ? 10.103 8.312 30.085 1.00 18.15 83 PRO A CA 1
ATOM 631 C C . PRO A 1 83 ? 9.430 9.509 29.405 1.00 16.72 83 PRO A C 1
ATOM 632 O O . PRO A 1 83 ? 10.108 10.398 28.870 1.00 15.97 83 PRO A O 1
ATOM 636 N N . SER A 1 84 ? 8.106 9.469 29.421 1.00 16.62 84 SER A N 1
ATOM 637 C CA . SER A 1 84 ? 7.249 10.609 29.035 1.00 18.58 84 SER A CA 1
ATOM 638 C C . SER A 1 84 ? 6.731 11.335 30.290 1.00 18.97 84 SER A C 1
ATOM 639 O O . SER A 1 84 ? 6.992 10.906 31.410 1.00 18.37 84 SER A O 1
ATOM 642 N N . ILE A 1 85 ? 6.045 12.435 30.056 1.00 21.35 85 ILE A N 1
ATOM 643 C CA . ILE A 1 85 ? 5.183 13.079 31.075 1.00 21.97 85 ILE A CA 1
ATOM 644 C C . ILE A 1 85 ? 3.946 12.191 31.224 1.00 22.57 85 ILE A C 1
ATOM 645 O O . ILE A 1 85 ? 3.491 11.534 30.252 1.00 19.92 85 ILE A O 1
ATOM 650 N N . ARG A 1 86 ? 3.469 12.094 32.443 1.00 22.14 86 ARG A N 1
ATOM 651 C CA . ARG A 1 86 ? 2.438 11.096 32.799 1.00 24.99 86 ARG A CA 1
ATOM 652 C C . ARG A 1 86 ? 1.151 11.843 33.101 1.00 20.54 86 ARG A C 1
ATOM 653 O O . ARG A 1 86 ? 1.182 13.036 33.385 1.00 20.80 86 ARG A O 1
ATOM 661 N N . PRO A 1 87 ? -0.011 11.164 33.037 1.00 20.45 87 PRO A N 1
ATOM 662 C CA . PRO A 1 87 ? -1.273 11.812 33.365 1.00 20.77 87 PRO A CA 1
ATOM 663 C C . PRO A 1 87 ? -1.213 12.564 34.710 1.00 22.57 87 PRO A C 1
ATOM 664 O O . PRO A 1 87 ? -0.610 12.075 35.652 1.00 21.38 87 PRO A O 1
ATOM 668 N N . GLY A 1 88 ? -1.763 13.771 34.734 1.00 26.27 88 GLY A N 1
ATOM 669 C CA . GLY A 1 88 ? -1.883 14.589 35.954 1.00 29.67 88 GLY A CA 1
ATOM 670 C C . GLY A 1 88 ? -0.595 15.309 36.299 1.00 29.50 88 GLY A C 1
ATOM 671 O O . GLY A 1 88 ? -0.646 16.153 37.173 1.00 32.77 88 GLY A O 1
ATOM 672 N N . GLU A 1 89 ? 0.515 15.037 35.608 1.00 27.13 89 GLU A N 1
ATOM 673 C CA . GLU A 1 89 ? 1.790 15.749 35.865 1.00 26.16 89 GLU A CA 1
ATOM 674 C C . GLU A 1 89 ? 1.758 17.118 35.184 1.00 23.51 89 GLU A C 1
ATOM 675 O O . GLU A 1 89 ? 0.885 17.361 34.333 1.00 22.51 89 GLU A O 1
ATOM 681 N N . THR A 1 90 ? 2.741 17.960 35.492 1.00 23.21 90 THR A N 1
ATOM 682 C CA . THR A 1 90 ? 2.901 19.301 34.875 1.00 23.96 90 THR A CA 1
ATOM 683 C C . THR A 1 90 ? 2.963 19.128 33.357 1.00 23.63 90 THR A C 1
ATOM 684 O O . THR A 1 90 ? 3.773 18.361 32.861 1.00 22.48 90 THR A O 1
ATOM 688 N N . PRO A 1 91 ? 2.067 19.776 32.587 1.00 21.61 91 PRO A N 1
ATOM 689 C CA . PRO A 1 91 ? 2.075 19.655 31.124 1.00 21.64 91 PRO A CA 1
ATOM 690 C C . PRO A 1 91 ? 3.268 20.402 30.531 1.00 18.46 91 PRO A C 1
ATOM 691 O O . PRO A 1 91 ? 3.109 21.441 29.952 1.00 17.71 91 PRO A O 1
ATOM 695 N N . ASP A 1 92 ? 4.465 19.875 30.746 1.00 18.65 92 ASP A N 1
ATOM 696 C CA . ASP A 1 92 ? 5.706 20.519 30.250 1.00 19.55 92 ASP A CA 1
ATOM 697 C C . ASP A 1 92 ? 6.757 19.439 30.007 1.00 18.51 92 ASP A C 1
ATOM 698 O O . ASP A 1 92 ? 7.418 18.982 30.977 1.00 17.95 92 ASP A O 1
ATOM 703 N N . ARG A 1 93 ? 6.946 19.101 28.731 1.00 17.84 93 ARG A N 1
ATOM 704 C CA . ARG A 1 93 ? 7.930 18.084 28.306 1.00 15.91 93 ARG A CA 1
ATOM 705 C C . ARG A 1 93 ? 9.330 18.506 28.770 1.00 16.72 93 ARG A C 1
ATOM 706 O O . ARG A 1 93 ? 10.147 17.624 28.991 1.00 16.54 93 ARG A O 1
ATOM 714 N N . LEU A 1 94 ? 9.597 19.818 28.916 1.00 16.84 94 LEU A N 1
ATOM 715 C CA . LEU A 1 94 ? 10.951 20.305 29.275 1.00 16.73 94 LEU A CA 1
ATOM 716 C C . LEU A 1 94 ? 11.349 19.792 30.672 1.00 15.67 94 L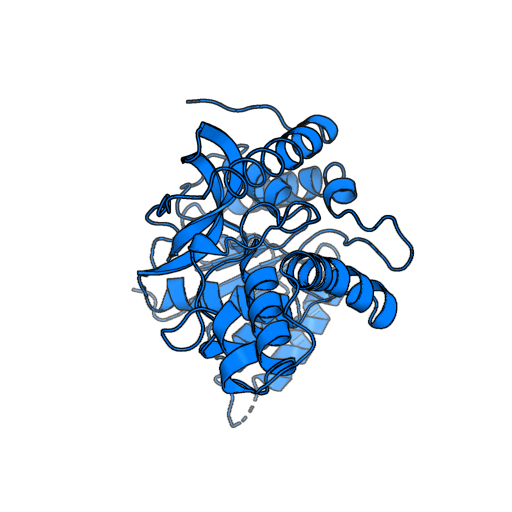EU A C 1
ATOM 717 O O . LEU A 1 94 ? 12.538 19.721 30.940 1.00 16.57 94 LEU A O 1
ATOM 722 N N . LYS A 1 95 ? 10.394 19.337 31.474 1.00 17.54 95 LYS A N 1
ATOM 723 C CA . LYS A 1 95 ? 10.711 18.776 32.823 1.00 20.90 95 LYS A CA 1
ATOM 724 C C . LYS A 1 95 ? 11.491 17.461 32.674 1.00 19.43 95 LYS A C 1
ATOM 725 O O . LYS A 1 95 ? 12.089 17.018 33.655 1.00 20.20 95 LYS A O 1
ATOM 731 N N . LEU A 1 96 ? 11.460 16.872 31.484 1.00 17.88 96 LEU A N 1
ATOM 732 C CA . LEU A 1 96 ? 12.160 15.600 31.214 1.00 17.70 96 LEU A CA 1
ATOM 733 C C . LEU A 1 96 ? 13.625 15.869 30.850 1.00 18.71 96 LEU A C 1
ATOM 734 O O . LEU A 1 96 ? 14.360 14.874 30.661 1.00 18.53 96 LEU A O 1
ATOM 739 N N . ALA A 1 97 ? 14.065 17.123 30.735 1.00 16.88 97 ALA A N 1
ATOM 740 C CA . ALA A 1 97 ? 15.387 17.420 30.152 1.00 17.58 97 ALA A CA 1
ATOM 741 C C . ALA A 1 97 ? 16.496 16.715 30.955 1.00 20.02 97 ALA A C 1
ATOM 742 O O . ALA A 1 97 ? 17.407 16.172 30.321 1.00 19.26 97 ALA A O 1
ATOM 744 N N . GLY A 1 98 ? 16.468 16.809 32.284 1.00 21.35 98 GLY A N 1
ATOM 745 C CA . GLY A 1 98 ? 17.570 16.368 33.155 1.00 21.67 98 GLY A CA 1
ATOM 746 C C . GLY A 1 98 ? 17.793 14.871 33.013 1.00 21.29 98 GLY A C 1
ATOM 747 O O . GLY A 1 98 ? 18.934 14.436 32.739 1.00 25.38 98 GLY A O 1
ATOM 748 N N A THR A 1 99 ? 16.721 14.093 33.156 0.50 21.83 99 THR A N 1
ATOM 749 N N B THR A 1 99 ? 16.723 14.087 33.167 0.50 22.61 99 THR A N 1
ATOM 750 C CA A THR A 1 99 ? 16.756 12.609 33.044 0.50 21.92 99 THR A CA 1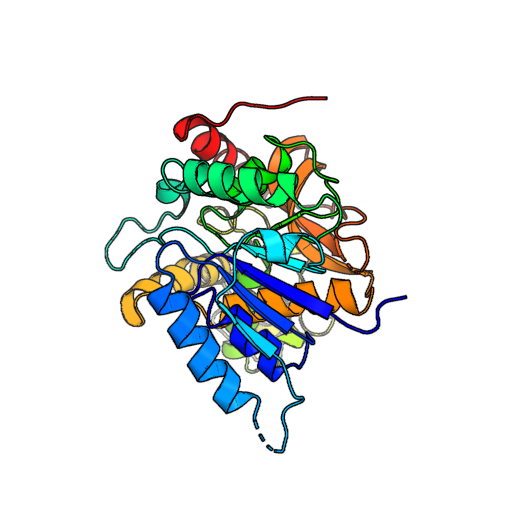
ATOM 751 C CA B THR A 1 99 ? 16.771 12.604 33.042 0.50 23.14 99 THR A CA 1
ATOM 752 C C A THR A 1 99 ? 17.051 12.217 31.589 0.50 20.48 99 THR A C 1
ATOM 753 C C B THR A 1 99 ? 17.065 12.224 31.583 0.50 21.14 99 THR A C 1
ATOM 754 O O A THR A 1 99 ? 17.938 11.382 31.362 0.50 18.12 99 THR A O 1
ATOM 75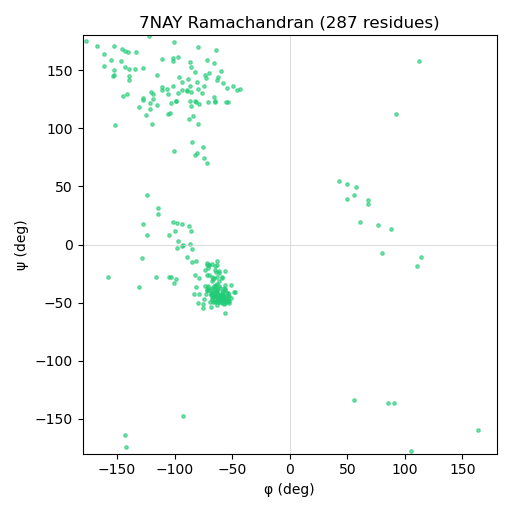5 O O B THR A 1 99 ? 17.956 11.396 31.349 0.50 18.67 99 THR A O 1
ATOM 762 N N . ASN A 1 100 ? 16.337 12.789 30.616 1.00 18.36 100 ASN A N 1
ATOM 763 C CA . ASN A 1 100 ? 16.357 12.198 29.254 1.00 17.84 100 ASN A CA 1
ATOM 764 C C . ASN A 1 100 ? 17.613 12.629 28.522 1.00 17.02 100 ASN A C 1
ATOM 765 O O . ASN A 1 100 ? 17.986 11.878 27.637 1.00 16.94 100 ASN A O 1
ATOM 770 N N . ALA A 1 101 ? 18.223 13.777 28.877 1.00 17.22 101 ALA A N 1
ATOM 771 C CA . ALA A 1 101 ? 19.527 14.204 28.320 1.00 18.57 101 ALA A CA 1
ATOM 772 C C . ALA A 1 101 ? 20.566 13.122 28.615 1.00 18.29 101 ALA A C 1
ATOM 773 O O . ALA A 1 101 ? 21.340 12.735 27.684 1.00 18.23 101 ALA A O 1
ATOM 775 N N . LYS A 1 102 ? 20.542 12.593 29.832 1.00 18.22 102 LYS A N 1
ATOM 776 C CA . LYS A 1 102 ? 21.503 11.554 30.271 1.00 21.96 102 LYS A CA 1
ATOM 777 C C . LYS A 1 102 ? 21.249 10.264 29.477 1.00 18.18 102 LYS A C 1
ATOM 778 O O . LYS A 1 102 ? 22.208 9.694 29.000 1.00 17.24 102 LYS A O 1
ATOM 784 N N . ILE A 1 103 ? 19.997 9.858 29.315 1.00 18.18 103 ILE A N 1
ATOM 785 C CA . ILE A 1 103 ? 19.668 8.633 28.519 1.00 17.09 103 ILE A CA 1
ATOM 786 C C . ILE A 1 103 ? 20.173 8.823 27.079 1.00 16.53 103 ILE A C 1
ATOM 787 O O . ILE A 1 103 ? 20.809 7.923 26.555 1.00 16.01 103 ILE A O 1
ATOM 792 N N . MET A 1 104 ? 19.927 9.995 26.502 1.00 14.82 104 MET A N 1
ATOM 793 C CA . MET A 1 104 ? 20.320 10.248 25.096 1.00 15.18 104 MET A CA 1
ATOM 794 C C . MET A 1 104 ? 21.847 10.176 24.948 1.00 17.07 104 MET A C 1
ATOM 795 O O . MET A 1 104 ? 22.301 9.620 23.971 1.00 15.42 104 MET A O 1
ATOM 800 N N . SER A 1 105 ? 22.581 10.721 25.920 1.00 17.52 105 SER A N 1
ATOM 801 C CA . SER A 1 105 ? 24.063 10.619 25.904 1.00 18.47 105 SER A CA 1
ATOM 802 C C . SER A 1 105 ? 24.488 9.146 25.957 1.00 16.40 105 SER A C 1
ATOM 803 O O . SER A 1 105 ? 25.378 8.761 25.223 1.00 17.51 105 SER A O 1
ATOM 806 N N . SER A 1 106 ? 23.858 8.378 26.836 1.00 17.47 106 SER A N 1
ATOM 807 C CA . SER A 1 106 ? 24.197 6.948 26.983 1.00 17.28 106 SER A CA 1
ATOM 808 C C . SER A 1 106 ? 23.895 6.234 25.646 1.00 18.35 106 SER A C 1
ATOM 809 O O . SER A 1 106 ? 24.754 5.522 25.105 1.00 17.91 106 SER A O 1
ATOM 812 N N . VAL A 1 107 ? 22.703 6.448 25.092 1.00 17.41 107 VAL A N 1
ATOM 813 C CA . VAL A 1 107 ? 22.256 5.742 23.864 1.00 15.67 107 VAL A CA 1
ATOM 814 C C . VAL A 1 107 ? 23.118 6.201 22.695 1.00 15.58 107 VAL A C 1
ATOM 815 O O . VAL A 1 107 ? 23.612 5.357 21.930 1.00 16.29 107 VAL A O 1
ATOM 819 N N . MET A 1 108 ? 23.292 7.495 22.487 1.00 15.63 108 MET A N 1
ATOM 820 C CA . MET A 1 108 ? 24.105 7.979 21.341 1.00 15.32 108 MET A CA 1
ATOM 821 C C . MET A 1 108 ? 25.569 7.539 21.523 1.00 15.73 108 MET A C 1
ATOM 822 O O . MET A 1 108 ? 26.223 7.199 20.519 1.00 17.15 108 MET A O 1
ATOM 827 N N . GLY A 1 109 ? 26.057 7.518 22.763 1.00 17.81 109 GLY A N 1
ATOM 828 C CA . GLY A 1 109 ? 27.391 6.979 23.153 1.00 17.38 109 GLY A CA 1
ATOM 829 C C . GLY A 1 109 ? 27.654 5.598 22.550 1.00 17.41 109 GLY A C 1
ATOM 830 O O . GLY A 1 109 ? 28.777 5.343 22.046 1.00 17.53 109 GLY A O 1
ATOM 831 N N . GLU A 1 110 ? 26.643 4.738 22.543 1.00 17.23 110 GLU A N 1
ATOM 832 C CA . GLU A 1 110 ? 26.750 3.331 22.094 1.00 18.33 110 GLU A CA 1
ATOM 833 C C . GLU A 1 110 ? 26.626 3.292 20.572 1.00 17.43 110 GLU A C 1
ATOM 834 O O . GLU A 1 110 ? 27.404 2.570 19.877 1.00 17.50 110 GLU A O 1
ATOM 840 N N . ILE A 1 111 ? 25.693 4.063 20.015 1.00 17.30 111 ILE A N 1
ATOM 841 C CA . ILE A 1 111 ? 25.474 4.104 18.538 1.00 16.04 111 ILE A CA 1
ATOM 842 C C . ILE A 1 111 ? 26.783 4.467 17.810 1.00 15.90 111 ILE A C 1
ATOM 843 O O . ILE A 1 111 ? 27.108 3.871 16.779 1.00 13.95 111 ILE A O 1
ATOM 848 N N . VAL A 1 112 ? 27.457 5.522 18.259 1.00 15.84 112 VAL A N 1
ATOM 849 C CA . VAL A 1 112 ? 28.590 6.115 17.499 1.00 16.44 112 VAL A CA 1
ATOM 850 C C . VAL A 1 112 ? 29.785 5.164 17.534 1.00 16.66 112 VAL A C 1
ATOM 851 O O . VAL A 1 112 ? 30.681 5.365 16.690 1.00 18.70 112 VAL A O 1
ATOM 855 N N . LYS A 1 113 ? 29.824 4.191 18.454 1.00 16.71 113 LYS A N 1
ATOM 856 C CA . LYS A 1 113 ? 30.867 3.133 18.440 1.00 16.71 113 LYS A CA 1
ATOM 857 C C . LYS A 1 113 ? 30.674 2.263 17.203 1.00 17.01 113 LYS A C 1
ATOM 858 O O . LYS A 1 113 ? 31.675 1.781 16.708 1.00 19.50 113 LYS A O 1
ATOM 864 N N . ARG A 1 114 ? 29.445 2.110 16.696 1.00 16.40 114 ARG A N 1
ATOM 865 C CA . ARG A 1 114 ? 29.123 1.128 15.631 1.00 15.60 114 ARG A CA 1
ATOM 866 C C . ARG A 1 114 ? 28.926 1.803 14.269 1.00 15.49 114 ARG A C 1
ATOM 867 O O . ARG A 1 114 ? 29.174 1.149 13.248 1.00 14.06 114 ARG A O 1
ATOM 875 N N . THR A 1 115 ? 28.504 3.065 14.204 1.00 15.27 115 THR A N 1
ATOM 876 C CA . THR A 1 115 ? 28.154 3.648 12.900 1.00 14.85 115 THR A CA 1
ATOM 877 C C . THR A 1 115 ? 28.357 5.152 12.914 1.00 15.47 115 THR A C 1
ATOM 878 O O . THR A 1 115 ? 28.109 5.805 13.959 1.00 15.33 115 THR A O 1
ATOM 882 N N . LYS A 1 116 ? 28.675 5.661 11.741 1.00 16.30 116 LYS A N 1
ATOM 883 C CA . LYS A 1 116 ? 28.691 7.103 11.404 1.00 20.13 116 LYS A CA 1
ATOM 884 C C . LYS A 1 116 ? 27.849 7.318 10.158 1.00 20.36 116 LYS A C 1
ATOM 885 O O . LYS A 1 116 ? 28.002 8.372 9.517 1.00 19.92 116 LYS A O 1
ATOM 891 N N . GLU A 1 117 ? 26.996 6.346 9.818 1.00 19.86 117 GLU A N 1
ATOM 892 C CA . GLU A 1 117 ? 26.278 6.368 8.515 1.00 20.16 117 GLU A CA 1
ATOM 893 C C . GLU A 1 117 ? 24.760 6.199 8.662 1.00 17.59 117 GLU A C 1
ATOM 894 O O . GLU A 1 117 ? 24.115 6.381 7.666 1.00 17.11 117 GLU A O 1
ATOM 900 N N . ALA A 1 118 ? 24.248 5.821 9.829 1.00 15.83 118 ALA A N 1
ATOM 901 C CA . ALA A 1 118 ? 22.798 5.617 10.033 1.00 14.56 118 ALA A CA 1
ATOM 902 C C . ALA A 1 118 ? 22.108 6.980 10.116 1.00 14.51 118 ALA A C 1
ATOM 903 O O . ALA A 1 118 ? 22.604 7.883 10.825 1.00 13.96 118 ALA A O 1
ATOM 905 N N . MET A 1 119 ? 20.967 7.119 9.440 1.00 14.93 119 MET A N 1
ATOM 906 C CA . MET A 1 119 ? 20.062 8.260 9.667 1.00 15.01 119 MET A CA 1
ATOM 907 C C . MET A 1 119 ? 19.449 8.098 11.059 1.00 14.42 119 MET A C 1
ATOM 908 O O . MET A 1 119 ? 18.833 7.070 11.343 1.00 14.76 119 MET A O 1
ATOM 913 N N A ILE A 1 120 ? 19.605 9.108 11.903 0.50 14.36 120 ILE A N 1
ATOM 914 N N B ILE A 1 120 ? 19.605 9.117 11.895 0.50 14.73 120 ILE A N 1
ATOM 915 C CA A ILE A 1 120 ? 19.051 9.097 13.281 0.50 14.88 120 ILE A CA 1
ATOM 916 C CA B ILE A 1 120 ? 19.058 9.145 13.277 0.50 15.49 120 ILE A CA 1
ATOM 917 C C A ILE A 1 120 ? 17.790 9.971 13.277 0.50 14.65 120 ILE A C 1
ATOM 918 C C B ILE A 1 120 ? 17.774 9.981 13.247 0.50 14.99 120 ILE A C 1
ATOM 919 O O A ILE A 1 120 ? 17.877 11.144 12.889 0.50 15.26 120 ILE A O 1
ATOM 920 O O B ILE A 1 120 ? 17.834 11.150 12.834 0.50 15.62 120 ILE A O 1
ATOM 929 N N . ILE A 1 121 ? 16.656 9.366 13.641 1.00 14.64 121 ILE A N 1
ATOM 930 C CA . ILE A 1 121 ? 15.377 10.070 13.843 1.00 14.19 121 ILE A CA 1
ATOM 931 C C . ILE A 1 121 ? 15.115 10.108 15.335 1.00 13.49 121 ILE A C 1
ATOM 932 O O . ILE A 1 121 ? 14.863 9.016 15.964 1.00 12.31 121 ILE A O 1
ATOM 937 N N . MET A 1 122 ? 15.184 11.317 15.887 1.00 13.66 122 MET A N 1
ATOM 938 C CA . MET A 1 122 ? 14.971 11.542 17.335 1.00 13.46 122 MET A CA 1
ATOM 939 C C . MET A 1 122 ? 13.470 11.718 17.583 1.00 13.06 122 MET A C 1
ATOM 940 O O . MET A 1 122 ? 12.832 12.538 16.891 1.00 14.16 122 MET A O 1
ATOM 945 N N . ILE A 1 123 ? 12.985 11.064 18.644 1.00 11.96 123 ILE A N 1
ATOM 946 C CA . ILE A 1 123 ? 11.564 11.188 19.074 1.00 13.26 123 ILE A CA 1
ATOM 947 C C . ILE A 1 123 ? 11.543 11.475 20.588 1.00 14.35 123 ILE A C 1
ATOM 948 O O . ILE A 1 123 ? 10.709 12.248 21.021 1.00 12.80 123 ILE A O 1
ATOM 953 N N . THR A 1 124 ? 12.471 10.869 21.333 1.00 14.39 124 THR A N 1
ATOM 954 C CA . THR A 1 124 ? 12.543 11.048 22.803 1.00 14.16 124 THR A CA 1
ATOM 955 C C . THR A 1 124 ? 12.357 12.506 23.230 1.00 13.75 124 THR A C 1
ATOM 956 O O . THR A 1 124 ? 12.996 13.380 22.638 1.00 14.79 124 THR A O 1
ATOM 960 N N . ASN A 1 125 ? 11.527 12.730 24.244 1.00 13.47 125 ASN A N 1
ATOM 961 C CA . ASN A 1 125 ? 11.301 14.091 24.784 1.00 14.75 125 ASN A CA 1
ATOM 962 C C . ASN A 1 125 ? 12.331 14.451 25.849 1.00 15.38 125 ASN A C 1
ATOM 963 O O . ASN A 1 125 ? 12.946 13.566 26.459 1.00 16.20 125 ASN A O 1
ATOM 968 N N . PRO A 1 126 ? 12.590 15.773 26.107 1.00 15.35 126 PRO A N 1
ATOM 969 C CA . PRO A 1 126 ? 12.084 16.936 25.317 1.00 14.64 126 PRO A CA 1
ATOM 970 C C . PRO A 1 126 ? 12.706 16.827 23.916 1.00 14.11 126 PRO A C 1
ATOM 971 O O . PRO A 1 126 ? 13.877 16.835 23.823 1.00 15.21 126 PRO A O 1
ATOM 975 N N . LEU A 1 127 ? 11.881 16.792 22.881 1.00 14.28 127 LEU A N 1
ATOM 976 C CA . LEU A 1 127 ? 12.379 16.472 21.513 1.00 14.15 127 LEU A CA 1
ATOM 977 C C . LEU A 1 127 ? 13.543 17.385 21.087 1.00 13.45 127 LEU A C 1
ATOM 978 O O . LEU A 1 127 ? 14.560 16.853 20.635 1.00 12.25 127 LEU A O 1
ATOM 983 N N . ASP A 1 128 ? 13.400 18.694 21.250 1.00 13.35 128 ASP A N 1
ATOM 984 C CA . ASP A 1 128 ? 14.456 19.631 20.790 1.00 14.16 128 ASP A CA 1
ATOM 985 C C . ASP A 1 128 ? 15.698 19.435 21.664 1.00 14.02 128 ASP A C 1
ATOM 986 O O . ASP A 1 128 ? 16.807 19.507 21.136 1.00 13.37 128 ASP A O 1
ATOM 991 N N . VAL A 1 129 ? 15.491 19.258 22.962 1.00 13.95 129 VAL A N 1
ATOM 992 C CA . VAL A 1 129 ? 16.592 18.968 23.918 1.00 14.55 129 VAL A CA 1
ATOM 993 C C . VAL A 1 129 ? 17.348 17.707 23.455 1.00 14.47 129 VAL A C 1
ATOM 994 O O . VAL A 1 129 ? 18.571 17.752 23.324 1.00 14.06 129 VAL A O 1
ATOM 998 N N . ALA A 1 130 ? 16.655 16.585 23.344 1.00 14.94 130 ALA A N 1
ATOM 999 C CA . ALA A 1 130 ? 17.233 15.288 22.916 1.00 14.82 130 ALA A CA 1
ATOM 1000 C C . ALA A 1 130 ? 17.959 15.475 21.575 1.00 15.05 130 ALA A C 1
ATOM 1001 O O . ALA A 1 130 ? 19.081 14.949 21.409 1.00 15.04 130 ALA A O 1
ATOM 1003 N N . THR A 1 131 ? 17.344 16.166 20.614 1.00 14.60 131 THR A N 1
ATOM 1004 C CA . THR A 1 131 ? 17.947 16.349 19.269 1.00 15.23 131 THR A CA 1
ATOM 1005 C C . THR A 1 131 ? 19.258 17.140 19.426 1.00 15.40 131 THR A C 1
ATOM 1006 O O . THR A 1 131 ? 20.284 16.786 18.799 1.00 13.91 131 THR A O 1
ATOM 1010 N N . TYR A 1 132 ? 19.234 18.179 20.269 1.00 15.14 132 TYR A N 1
ATOM 1011 C CA . TYR A 1 132 ? 20.436 18.992 20.579 1.00 14.53 132 TYR A CA 1
ATOM 1012 C C . TYR A 1 132 ? 21.545 18.119 21.179 1.00 13.45 132 TYR A C 1
ATOM 1013 O O . TYR A 1 132 ? 22.730 18.220 20.725 1.00 14.48 132 TYR A O 1
ATOM 1022 N N . VAL A 1 133 ? 21.220 17.322 22.190 1.00 13.73 133 VAL A N 1
ATOM 1023 C CA . VAL A 1 133 ? 22.243 16.525 22.933 1.00 14.99 133 VAL A CA 1
ATOM 1024 C C . VAL A 1 133 ? 23.007 15.640 21.927 1.00 15.81 133 VAL A C 1
ATOM 1025 O O . VAL A 1 133 ? 24.278 15.686 21.870 1.00 15.60 133 VAL A O 1
ATOM 1029 N N . VAL A 1 134 ? 22.284 14.904 21.079 1.00 14.47 134 VAL A N 1
ATOM 1030 C CA . VAL A 1 134 ? 22.946 13.926 20.170 1.00 15.00 134 VAL A CA 1
ATOM 1031 C C . VAL A 1 134 ? 23.663 14.645 19.044 1.00 15.42 134 VAL A C 1
ATOM 1032 O O . VAL A 1 134 ? 24.599 14.040 18.529 1.00 17.54 134 VAL A O 1
ATOM 1036 N N . SER A 1 135 ? 23.287 15.880 18.727 1.00 14.15 135 SER A N 1
ATOM 1037 C CA . SER A 1 135 ? 23.870 16.657 17.625 1.00 15.16 135 SER A CA 1
ATOM 1038 C C . SER A 1 135 ? 25.191 17.330 18.046 1.00 16.91 135 SER A C 1
ATOM 1039 O O . SER A 1 135 ? 25.979 17.642 17.149 1.00 18.96 135 SER A O 1
ATOM 1042 N N . THR A 1 136 ? 25.390 17.607 19.334 1.00 17.93 136 THR A N 1
ATOM 1043 C CA . THR A 1 136 ? 26.479 18.517 19.813 1.00 17.58 136 THR A CA 1
ATOM 1044 C C . THR A 1 136 ? 27.494 17.771 20.674 1.00 20.42 136 THR A C 1
ATOM 1045 O O . THR A 1 136 ? 28.650 18.216 20.693 1.00 21.01 136 THR A O 1
ATOM 1049 N N . GLN A 1 137 ? 27.109 16.696 21.356 1.00 20.46 137 GLN A N 1
ATOM 1050 C CA . GLN A 1 137 ? 28.005 16.022 22.329 1.00 23.79 137 GLN A CA 1
ATOM 1051 C C . GLN A 1 137 ? 28.860 14.947 21.671 1.00 25.63 137 GLN A C 1
ATOM 1052 O O . GLN A 1 137 ? 29.761 14.436 22.350 1.00 29.81 137 GLN A O 1
ATOM 1058 N N . PHE A 1 138 ? 28.563 14.591 20.426 1.00 23.97 138 PHE A N 1
ATOM 1059 C CA . PHE A 1 138 ? 29.257 13.529 19.668 1.00 23.87 138 PHE A CA 1
ATOM 1060 C C . PHE A 1 138 ? 29.635 14.078 18.302 1.00 24.56 138 PHE A C 1
ATOM 1061 O O . PHE A 1 138 ? 28.969 14.995 17.806 1.00 23.51 138 PHE A O 1
ATOM 1069 N N A ASP A 1 139 ? 30.730 13.575 17.749 0.50 25.43 139 ASP A N 1
ATOM 1070 N N B ASP A 1 139 ? 30.654 13.476 17.685 0.50 25.41 139 ASP A N 1
ATOM 1071 C CA A ASP A 1 139 ? 31.067 13.800 16.329 0.50 27.42 139 ASP A CA 1
ATOM 1072 C CA B ASP A 1 139 ? 31.120 13.782 16.307 0.50 27.60 139 ASP A CA 1
ATOM 1073 C C A ASP A 1 139 ? 30.207 12.796 15.557 0.50 26.53 139 ASP A C 1
ATOM 1074 C C B ASP A 1 139 ? 30.383 12.858 15.328 0.50 27.45 139 ASP A C 1
ATOM 1075 O O A ASP A 1 139 ? 30.355 11.567 15.769 0.50 24.72 139 ASP A O 1
ATOM 1076 O O B ASP A 1 139 ? 30.890 11.731 15.062 0.50 28.10 139 ASP A O 1
ATOM 1085 N N . TYR A 1 140 ? 29.246 13.323 14.809 1.00 24.78 140 TYR A N 1
ATOM 1086 C CA . TYR A 1 140 ? 28.333 12.545 13.948 1.00 22.24 140 TYR A CA 1
ATOM 1087 C C . TYR A 1 140 ? 27.972 13.472 12.808 1.00 20.35 140 TYR A C 1
ATOM 1088 O O . TYR A 1 140 ? 27.886 14.672 13.041 1.00 18.40 140 TYR A O 1
ATOM 1097 N N . PRO A 1 141 ? 27.874 12.976 11.560 1.00 19.75 141 PRO A N 1
ATOM 1098 C CA . PRO A 1 141 ? 27.483 13.827 10.438 1.00 20.17 141 PRO A CA 1
ATOM 1099 C C . PRO A 1 141 ? 26.160 14.496 10.833 1.00 19.02 141 PRO A C 1
ATOM 1100 O O . PRO A 1 141 ? 25.195 13.787 11.127 1.00 18.49 141 PRO A O 1
ATOM 1104 N N . ARG A 1 142 ? 26.138 15.833 10.828 1.00 17.80 142 ARG A N 1
ATOM 1105 C CA . ARG A 1 142 ? 25.008 16.643 11.335 1.00 17.50 142 ARG A CA 1
ATOM 1106 C C . ARG A 1 142 ? 23.793 16.360 10.455 1.00 16.19 142 ARG A C 1
ATOM 1107 O O . ARG A 1 142 ? 22.658 16.396 10.988 1.00 16.33 142 ARG A O 1
ATOM 1115 N N . ASN A 1 143 ? 24.020 16.140 9.161 1.00 15.73 143 ASN A N 1
ATOM 1116 C CA . ASN A 1 143 ? 22.910 15.895 8.192 1.00 15.98 143 ASN A CA 1
ATOM 1117 C C . ASN A 1 143 ? 22.137 14.631 8.596 1.00 15.63 143 ASN A C 1
ATOM 1118 O O . ASN A 1 143 ? 20.961 14.508 8.215 1.00 16.40 143 ASN A O 1
ATOM 1123 N N . LEU A 1 144 ? 22.732 13.721 9.359 1.00 14.85 144 LEU A N 1
ATOM 1124 C CA . LEU A 1 144 ? 22.109 12.411 9.649 1.00 16.40 144 LEU A CA 1
ATOM 1125 C C . LEU A 1 144 ? 21.309 12.407 10.950 1.00 15.15 144 LEU A C 1
ATOM 1126 O O . LEU A 1 144 ? 21.081 11.316 11.483 1.00 13.74 144 LEU A O 1
ATOM 1131 N N . ILE A 1 145 ? 20.942 13.576 11.479 1.00 14.32 145 ILE A N 1
ATOM 1132 C CA . ILE A 1 145 ? 20.157 13.699 12.732 1.00 15.15 145 ILE A CA 1
ATOM 1133 C C . ILE A 1 145 ? 18.952 14.593 12.447 1.00 14.74 145 ILE A C 1
ATOM 1134 O O . ILE A 1 145 ? 19.094 15.701 11.964 1.00 14.03 145 ILE A O 1
ATOM 1139 N N . LEU A 1 146 ? 17.769 14.100 12.753 1.00 15.12 146 LEU A N 1
ATOM 1140 C CA . LEU A 1 146 ? 16.515 14.826 12.543 1.00 16.42 146 LEU A CA 1
ATOM 1141 C C . LEU A 1 146 ? 15.638 14.505 13.735 1.00 14.59 146 LEU A C 1
ATOM 1142 O O . LEU A 1 146 ? 15.568 13.323 14.074 1.00 12.99 146 LEU A O 1
ATOM 1147 N N . GLY A 1 147 ? 15.076 15.512 14.382 1.00 14.23 147 GLY A N 1
ATOM 1148 C CA . GLY A 1 147 ? 13.971 15.304 15.336 1.00 12.82 147 GLY A CA 1
ATOM 1149 C C . GLY A 1 147 ? 12.643 15.467 14.618 1.00 12.95 147 GLY A C 1
ATOM 1150 O O . GLY A 1 147 ? 12.505 16.400 13.814 1.00 12.37 147 GLY A O 1
ATOM 1151 N N . THR A 1 148 ? 11.667 14.629 14.921 1.00 12.22 148 THR A N 1
ATOM 1152 C CA . THR A 1 148 ? 10.322 14.721 14.301 1.00 12.45 148 THR A CA 1
ATOM 1153 C C . THR A 1 148 ? 9.725 16.114 14.528 1.00 12.85 148 THR A C 1
ATOM 1154 O O . THR A 1 148 ? 9.089 16.622 13.613 1.00 12.38 148 THR A O 1
ATOM 1158 N N . GLY A 1 149 ? 9.952 16.695 15.713 1.00 12.62 149 GLY A N 1
ATOM 1159 C CA . GLY A 1 149 ? 9.622 18.084 16.038 1.00 13.67 149 GLY A CA 1
ATOM 1160 C C . GLY A 1 149 ? 8.156 18.404 15.806 1.00 13.02 149 GLY A C 1
ATOM 1161 O O . GLY A 1 149 ? 7.294 17.638 16.207 1.00 14.72 149 GLY A O 1
ATOM 1162 N N . THR A 1 150 ? 7.907 19.540 15.158 1.00 12.81 150 THR A N 1
ATOM 1163 C CA . THR A 1 150 ? 6.560 20.089 14.959 1.00 12.97 150 THR A CA 1
ATOM 1164 C C . THR A 1 150 ? 5.938 19.512 13.688 1.00 12.22 150 THR A C 1
ATOM 1165 O O . THR A 1 150 ? 4.872 19.988 13.317 1.00 11.49 150 THR A O 1
ATOM 1169 N N . MET A 1 151 ? 6.490 18.427 13.143 1.00 13.21 151 MET A N 1
ATOM 1170 C CA . MET A 1 151 ? 5.702 17.647 12.152 1.00 13.67 151 MET A CA 1
ATOM 1171 C C . MET A 1 151 ? 4.388 17.208 12.834 1.00 12.79 151 MET A C 1
ATOM 1172 O O . MET A 1 151 ? 3.360 17.278 12.207 1.00 14.39 151 MET A O 1
ATOM 1177 N N . LEU A 1 152 ? 4.436 16.695 14.072 1.00 12.94 152 LEU A N 1
ATOM 1178 C CA . LEU A 1 152 ? 3.235 16.172 14.762 1.00 12.72 152 LEU A CA 1
ATOM 1179 C C . LEU A 1 152 ? 2.274 17.339 15.061 1.00 12.68 152 LEU A C 1
ATOM 1180 O O . LEU A 1 152 ? 1.074 17.202 14.774 1.00 12.88 152 LEU A O 1
ATOM 1185 N N . GLU A 1 153 ? 2.764 18.461 15.582 1.00 12.93 153 GLU A N 1
ATOM 1186 C CA . GLU A 1 153 ? 1.861 19.632 15.764 1.00 13.42 153 GLU A CA 1
ATOM 1187 C C . GLU A 1 153 ? 1.230 20.008 14.414 1.00 12.90 153 GLU A C 1
ATOM 1188 O O . GLU A 1 153 ? 0.065 20.378 14.398 1.00 11.50 153 GLU A O 1
ATOM 1194 N N . THR A 1 154 ? 2.002 19.899 13.327 1.00 12.31 154 THR A N 1
ATOM 1195 C CA . THR A 1 154 ? 1.486 20.278 11.981 1.00 13.04 154 THR A CA 1
ATOM 1196 C C . THR A 1 154 ? 0.335 19.315 11.605 1.00 12.78 154 THR A C 1
ATOM 1197 O O . THR A 1 154 ? -0.690 19.802 11.123 1.00 11.75 154 THR A O 1
ATOM 1201 N N . TYR A 1 155 ? 0.447 18.004 11.860 1.00 12.35 155 TYR A N 1
ATOM 1202 C CA . TYR A 1 155 ? -0.688 17.079 11.619 1.00 12.74 155 TYR A CA 1
ATOM 1203 C C . TYR A 1 155 ? -1.889 17.565 12.445 1.00 13.07 155 TYR A C 1
ATOM 1204 O O . TYR A 1 155 ? -3.037 17.569 11.979 1.00 12.04 155 TYR A O 1
ATOM 1213 N N . ARG A 1 156 ? -1.619 17.997 13.669 1.00 12.81 156 ARG A N 1
ATOM 1214 C CA . ARG A 1 156 ? -2.703 18.419 14.603 1.00 12.65 156 ARG A CA 1
ATOM 1215 C C . ARG A 1 156 ? -3.413 19.665 14.064 1.00 13.12 156 ARG A C 1
ATOM 1216 O O . ARG A 1 156 ? -4.684 19.681 14.040 1.00 12.78 156 ARG A O 1
ATOM 1224 N N . PHE A 1 157 ? -2.630 20.614 13.581 1.00 12.61 157 PHE A N 1
ATOM 1225 C CA . PHE A 1 157 ? -3.118 21.832 12.892 1.00 12.64 157 PHE A CA 1
ATOM 1226 C C . PHE A 1 157 ? -4.055 21.431 11.753 1.00 12.41 157 PHE A C 1
ATOM 1227 O O . PHE A 1 157 ? -5.170 22.021 11.618 1.00 12.74 157 PHE A O 1
ATOM 1235 N N . ARG A 1 158 ? -3.588 20.505 10.914 1.00 11.82 158 ARG A N 1
ATOM 1236 C CA . ARG A 1 158 ? -4.387 20.068 9.741 1.00 13.18 158 ARG A CA 1
ATOM 1237 C C . ARG A 1 158 ? -5.709 19.447 10.201 1.00 12.39 158 ARG A C 1
ATOM 1238 O O . ARG A 1 158 ? -6.740 19.792 9.644 1.00 12.47 158 ARG A O 1
ATOM 1246 N N . ARG A 1 159 ? -5.644 18.575 11.200 1.00 14.23 159 ARG A N 1
ATOM 1247 C CA . ARG A 1 159 ? -6.859 17.849 11.650 1.00 12.42 159 ARG A CA 1
ATOM 1248 C C . ARG A 1 159 ? -7.867 18.845 12.243 1.00 12.21 159 ARG A C 1
ATOM 1249 O O . ARG A 1 159 ? -9.045 18.726 11.944 1.00 11.43 159 ARG A O 1
ATOM 1257 N N . ILE A 1 160 ? -7.385 19.781 13.062 1.00 11.90 160 ILE 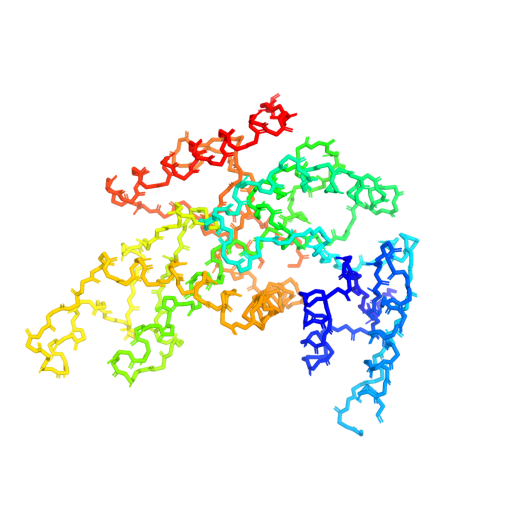A N 1
ATOM 1258 C CA . ILE A 1 160 ? -8.298 20.757 13.713 1.00 13.96 160 ILE A CA 1
ATOM 1259 C C . ILE A 1 160 ? -9.053 21.486 12.588 1.00 14.36 160 ILE A C 1
ATOM 1260 O O . ILE A 1 160 ? -10.297 21.544 12.636 1.00 14.22 160 ILE A O 1
ATOM 1265 N N . LEU A 1 161 ? -8.346 22.020 11.603 1.00 13.67 161 LEU A N 1
ATOM 1266 C CA . LEU A 1 161 ? -9.023 22.814 10.535 1.00 14.99 161 LEU A CA 1
ATOM 1267 C C . LEU A 1 161 ? -9.837 21.851 9.662 1.00 13.96 161 LEU A C 1
ATOM 1268 O O . LEU A 1 161 ? -10.956 22.216 9.284 1.00 15.77 161 LEU A O 1
ATOM 1273 N N . ALA A 1 162 ? -9.354 20.629 9.429 1.00 14.58 162 ALA A N 1
ATOM 1274 C CA . ALA A 1 162 ? -10.097 19.607 8.643 1.00 14.80 162 ALA A CA 1
ATOM 1275 C C . ALA A 1 162 ? -11.437 19.338 9.331 1.00 14.78 162 ALA A C 1
ATOM 1276 O O . ALA A 1 162 ? -12.506 19.381 8.661 1.00 14.39 162 ALA A O 1
ATOM 1278 N N . ASP A 1 163 ? -11.398 19.164 10.642 1.00 15.59 163 ASP A N 1
ATOM 1279 C CA . ASP A 1 163 ? -12.607 18.797 11.426 1.00 15.77 163 ASP A CA 1
ATOM 1280 C C . ASP A 1 163 ? -13.543 20.009 11.499 1.00 16.60 163 ASP A C 1
ATOM 1281 O O . ASP A 1 163 ? -14.755 19.808 11.453 1.00 15.83 163 ASP A O 1
ATOM 1286 N N . LYS A 1 164 ? -12.986 21.206 11.652 1.00 16.71 164 LYS A N 1
ATOM 1287 C CA . LYS A 1 164 ? -13.786 22.444 11.810 1.00 18.35 164 LYS A CA 1
ATOM 1288 C C . LYS A 1 164 ? -14.603 22.696 10.538 1.00 17.55 164 LYS A C 1
ATOM 1289 O O . LYS A 1 164 ? -15.778 23.009 10.660 1.00 16.34 164 LYS A O 1
ATOM 1295 N N . TYR A 1 165 ? -14.015 22.498 9.354 1.00 17.37 165 TYR A N 1
ATOM 1296 C CA . TYR A 1 165 ? -14.628 22.930 8.081 1.00 15.98 165 TYR A CA 1
ATOM 1297 C C . TYR A 1 165 ? -15.020 21.755 7.193 1.00 15.85 165 TYR A C 1
ATOM 1298 O O . TYR A 1 165 ? -15.567 22.012 6.090 1.00 16.59 165 TYR A O 1
ATOM 1307 N N A GLN A 1 166 ? -14.754 20.530 7.640 0.50 15.70 166 GLN A N 1
ATOM 1308 N N B GLN A 1 166 ? -14.819 20.519 7.653 0.50 15.60 166 GLN A N 1
ATOM 1309 C CA A GLN A 1 166 ? -15.067 19.311 6.863 0.50 16.56 166 GLN A CA 1
ATOM 1310 C CA B GLN A 1 166 ? -15.041 19.287 6.850 0.50 16.27 166 GLN A CA 1
ATOM 1311 C C A GLN A 1 166 ? -14.327 19.422 5.532 0.50 15.84 166 GLN A C 1
ATOM 1312 C C B GLN A 1 166 ? -14.314 19.457 5.513 0.50 15.40 166 GLN A C 1
ATOM 1313 O O A GLN A 1 166 ? -14.947 19.379 4.472 0.50 15.59 166 GLN A O 1
ATOM 1314 O O B GLN A 1 166 ? -14.943 19.345 4.464 0.50 15.20 166 GLN A O 1
ATOM 1325 N N A VAL A 1 167 ? -13.021 19.607 5.613 0.50 15.39 167 VAL A N 1
ATOM 1326 N N B VAL A 1 167 ? -13.021 19.747 5.553 0.50 14.78 167 VAL A N 1
ATOM 1327 C CA A VAL A 1 167 ? -12.116 19.670 4.431 0.50 16.02 167 VAL A CA 1
ATOM 1328 C CA B VAL A 1 167 ? -12.140 19.658 4.351 0.50 15.23 167 VAL A CA 1
ATOM 1329 C C A VAL A 1 167 ? -11.027 18.617 4.648 0.50 15.15 167 VAL A C 1
ATOM 1330 C C B VAL A 1 167 ? -11.066 18.603 4.628 0.50 14.73 167 VAL A C 1
ATOM 1331 O O A VAL A 1 167 ? -10.800 18.233 5.806 0.50 15.48 167 VAL A O 1
ATOM 1332 O O B VAL A 1 167 ? -10.884 18.217 5.793 0.50 15.09 167 VAL A O 1
ATOM 1339 N N . ASP A 1 168 ? -10.404 18.147 3.573 1.00 15.28 168 ASP A N 1
ATOM 1340 C CA . ASP A 1 168 ? -9.266 17.198 3.669 1.00 14.55 168 ASP A CA 1
ATOM 1341 C C . ASP A 1 168 ? -8.108 17.877 4.406 1.00 11.95 168 ASP A C 1
ATOM 1342 O O . ASP A 1 168 ? -7.657 18.948 3.987 1.00 12.23 168 ASP A O 1
ATOM 1347 N N . PRO A 1 169 ? -7.519 17.248 5.450 1.00 11.86 169 PRO A N 1
ATOM 1348 C CA . PRO A 1 169 ? -6.369 17.826 6.145 1.00 11.79 169 PRO A CA 1
ATOM 1349 C C . PRO A 1 169 ? -5.185 18.055 5.190 1.00 11.93 169 PRO A C 1
ATOM 1350 O O . PRO A 1 169 ? -4.403 18.981 5.403 1.00 11.73 169 PRO A O 1
ATOM 1354 N N . LYS A 1 170 ? -5.086 17.243 4.132 1.00 12.22 170 LYS A N 1
ATOM 1355 C CA . LYS A 1 170 ? -4.003 17.385 3.130 1.00 12.89 170 LYS A CA 1
ATOM 1356 C C . LYS A 1 170 ? -4.131 18.721 2.404 1.00 13.33 170 LYS A C 1
ATOM 1357 O O . LYS A 1 170 ? -3.124 19.182 1.913 1.00 13.57 170 LYS A O 1
ATOM 1363 N N . ASN A 1 171 ? -5.316 19.337 2.353 1.00 13.24 171 ASN A N 1
ATOM 1364 C CA . ASN A 1 171 ? -5.505 20.689 1.769 1.00 13.84 171 ASN A CA 1
ATOM 1365 C C . ASN A 1 171 ? -4.898 21.758 2.684 1.00 12.29 171 ASN A C 1
ATOM 1366 O O . ASN A 1 171 ? -4.833 22.877 2.229 1.00 11.08 171 ASN A O 1
ATOM 1371 N N . ILE A 1 172 ? -4.601 21.445 3.961 1.00 12.67 172 ILE A N 1
ATOM 1372 C CA . ILE A 1 172 ? -4.104 22.465 4.918 1.00 13.16 172 ILE A CA 1
ATOM 1373 C C . ILE A 1 172 ? -2.579 22.536 4.801 1.00 13.74 172 ILE A C 1
ATOM 1374 O O . ILE A 1 172 ? -1.899 21.579 5.212 1.00 16.29 172 ILE A O 1
ATOM 1379 N N . ASN A 1 173 ? -2.079 23.630 4.222 1.00 14.25 173 ASN A N 1
ATOM 1380 C CA . ASN A 1 173 ? -0.650 23.862 3.913 1.00 14.82 173 ASN A CA 1
ATOM 1381 C C . ASN A 1 173 ? -0.051 24.794 4.971 1.00 14.62 173 ASN A C 1
ATOM 1382 O O . ASN A 1 173 ? -0.810 25.544 5.588 1.00 15.79 173 ASN A O 1
ATOM 1387 N N . GLY A 1 174 ? 1.274 24.746 5.105 1.00 15.56 174 GLY A N 1
ATOM 1388 C CA . GLY A 1 174 ? 1.957 25.587 6.088 1.00 15.12 174 GLY A CA 1
ATOM 1389 C C . GLY A 1 174 ? 2.429 24.817 7.301 1.00 16.74 174 GLY A C 1
ATOM 1390 O O . GLY A 1 174 ? 2.150 23.623 7.400 1.00 16.03 174 GLY A O 1
ATOM 1391 N N . TYR A 1 175 ? 3.007 25.545 8.245 1.00 14.67 175 TYR A N 1
ATOM 1392 C CA . TYR A 1 175 ? 3.665 24.831 9.343 1.00 14.09 175 TYR A CA 1
ATOM 1393 C C . TYR A 1 175 ? 3.398 25.313 10.757 1.00 14.76 175 TYR A C 1
ATOM 1394 O O . TYR A 1 175 ? 3.065 26.480 10.956 1.00 14.16 175 TYR A O 1
ATOM 1403 N N . VAL A 1 176 ? 3.485 24.343 11.661 1.00 13.44 176 VAL A N 1
ATOM 1404 C CA . VAL A 1 176 ? 3.604 24.739 13.077 1.00 13.93 176 VAL A CA 1
ATOM 1405 C C . VAL A 1 176 ? 5.129 24.638 13.239 1.00 13.93 176 VAL A C 1
ATOM 1406 O O . VAL A 1 176 ? 5.682 23.661 12.749 1.00 15.09 176 VAL A O 1
ATOM 1410 N N . LEU A 1 177 ? 5.772 25.659 13.783 1.00 13.25 177 LEU A N 1
ATOM 1411 C CA . LEU A 1 177 ? 7.240 25.700 13.973 1.00 14.16 177 LEU A CA 1
ATOM 1412 C C . LEU A 1 177 ? 7.586 25.910 15.462 1.00 13.05 177 LEU A C 1
ATOM 1413 O O . LEU A 1 177 ? 6.668 25.980 16.333 1.00 12.45 177 LEU A O 1
ATOM 1418 N N . GLY A 1 178 ? 8.884 25.949 15.756 1.00 13.68 178 GLY A N 1
ATOM 1419 C CA . GLY A 1 178 ? 9.418 26.181 17.108 1.00 14.01 178 GLY A CA 1
ATOM 1420 C C . GLY A 1 178 ? 9.630 24.907 17.884 1.00 14.17 178 GLY A C 1
ATOM 1421 O O . GLY A 1 178 ? 10.217 23.944 17.342 1.00 14.52 178 GLY A O 1
ATOM 1422 N N . GLU A 1 179 ? 9.228 24.941 19.149 1.00 14.19 179 GLU A N 1
ATOM 1423 C CA . GLU A 1 179 ? 9.395 23.813 20.101 1.00 15.41 179 GLU A CA 1
ATOM 1424 C C . GLU A 1 179 ? 8.293 22.780 19.859 1.00 15.06 179 GLU A C 1
ATOM 1425 O O . GLU A 1 179 ? 7.094 23.140 19.643 1.00 15.41 179 GLU A O 1
ATOM 1431 N N . HIS A 1 180 ? 8.660 21.504 19.937 1.00 14.91 180 HIS A N 1
ATOM 1432 C CA . HIS A 1 180 ? 7.651 20.444 20.139 1.00 15.22 180 HIS A CA 1
ATOM 1433 C C . HIS A 1 180 ? 7.242 20.527 21.613 1.00 15.31 180 HIS A C 1
ATOM 1434 O O . HIS A 1 180 ? 7.843 19.843 22.442 1.00 16.18 180 HIS A O 1
ATOM 1441 N N . GLY A 1 181 ? 6.314 21.410 21.931 1.00 17.02 181 GLY A N 1
ATOM 1442 C CA . GLY A 1 181 ? 6.055 21.828 23.325 1.00 16.21 181 GLY A CA 1
ATOM 1443 C C . GLY A 1 181 ? 5.256 23.105 23.393 1.00 16.02 181 GLY A C 1
ATOM 1444 O O . GLY A 1 181 ? 4.550 23.462 22.424 1.00 14.88 181 GLY A O 1
ATOM 1445 N N . ASN A 1 182 ? 5.328 23.783 24.538 1.00 17.39 182 ASN A N 1
ATOM 1446 C CA . ASN A 1 182 ? 4.425 24.915 24.826 1.00 16.66 182 ASN A CA 1
ATOM 1447 C C . ASN A 1 182 ? 4.807 26.117 23.965 1.00 16.88 182 ASN A C 1
ATOM 1448 O O . ASN A 1 182 ? 3.969 27.018 23.818 1.00 16.97 182 ASN A O 1
ATOM 1453 N N . ALA A 1 183 ? 6.004 26.148 23.395 1.00 16.42 183 ALA A N 1
ATOM 1454 C CA . ALA A 1 183 ? 6.439 27.267 22.526 1.00 16.06 183 ALA A CA 1
ATOM 1455 C C . ALA A 1 183 ? 6.319 26.859 21.045 1.00 16.73 183 ALA A C 1
ATOM 1456 O O . ALA A 1 183 ? 6.953 27.505 20.194 1.00 17.42 183 ALA A O 1
ATOM 1458 N N . ALA A 1 184 ? 5.529 25.830 20.724 1.00 16.30 184 ALA A N 1
ATOM 1459 C CA . ALA A 1 184 ? 5.089 25.596 19.332 1.00 15.52 184 ALA A CA 1
ATOM 1460 C C . ALA A 1 184 ? 4.262 26.815 18.9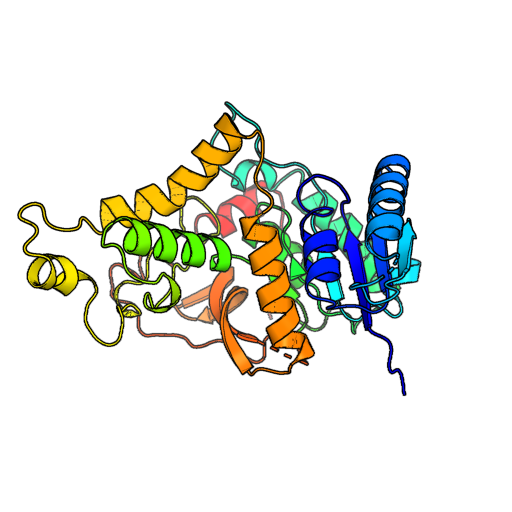18 1.00 15.35 184 ALA A C 1
ATOM 1461 O O . ALA A 1 184 ? 3.478 27.285 19.711 1.00 16.52 184 ALA A O 1
ATOM 1463 N N . PHE A 1 185 ? 4.343 27.234 17.680 1.00 14.11 185 PHE A N 1
ATOM 1464 C CA . PHE A 1 185 ? 3.422 28.273 17.151 1.00 14.86 185 PHE A CA 1
ATOM 1465 C C . PHE A 1 185 ? 3.060 27.981 15.697 1.00 14.01 185 PHE A C 1
ATOM 1466 O O . PHE A 1 185 ? 3.848 27.382 14.955 1.00 14.15 185 PHE A O 1
ATOM 1474 N N . VAL A 1 186 ? 1.891 28.439 15.281 1.00 14.10 186 VAL A N 1
ATOM 1475 C CA . VAL A 1 186 ? 1.478 28.398 13.862 1.00 14.28 186 VAL A CA 1
ATOM 1476 C C . VAL A 1 186 ? 2.163 29.550 13.119 1.00 15.70 186 VAL A C 1
ATOM 1477 O O . VAL A 1 186 ? 1.905 30.723 13.468 1.00 13.41 186 VAL A O 1
ATOM 1481 N N . ALA A 1 187 ? 2.945 29.234 12.092 1.00 14.76 187 ALA A N 1
ATOM 1482 C CA . ALA A 1 187 ? 3.455 30.244 11.154 1.00 14.46 187 ALA A CA 1
ATOM 1483 C C . ALA A 1 187 ? 2.368 30.518 10.125 1.00 14.36 187 ALA A C 1
ATOM 1484 O O . ALA A 1 187 ? 2.416 29.983 9.001 1.00 15.11 187 ALA A O 1
ATOM 1486 N N . TRP A 1 188 ? 1.358 31.287 10.530 1.00 15.84 188 TRP A N 1
ATOM 1487 C CA . TRP A 1 188 ? 0.206 31.656 9.670 1.00 16.52 188 TRP A CA 1
ATOM 1488 C C . TRP A 1 188 ? 0.699 32.212 8.333 1.00 16.58 188 TRP A C 1
ATOM 1489 O O . TRP A 1 188 ? 0.029 31.970 7.343 1.00 15.68 188 TRP A O 1
ATOM 1500 N N . SER A 1 189 ? 1.814 32.931 8.320 1.00 17.05 189 SER A N 1
ATOM 1501 C CA . SER A 1 189 ? 2.395 33.514 7.076 1.00 16.07 189 SER A CA 1
ATOM 1502 C C . SER A 1 189 ? 2.654 32.407 6.034 1.00 15.80 189 SER A C 1
ATOM 1503 O O . SER A 1 189 ? 2.667 32.724 4.849 1.00 13.58 189 SER A O 1
ATOM 1506 N N . THR A 1 190 ? 2.800 31.153 6.466 1.00 16.28 190 THR A N 1
ATOM 1507 C CA . THR A 1 190 ? 3.167 30.019 5.578 1.00 16.96 190 THR A CA 1
ATOM 1508 C C . THR A 1 190 ? 1.937 29.236 5.154 1.00 16.36 190 THR A C 1
ATOM 1509 O O . THR A 1 190 ? 2.118 28.227 4.393 1.00 17.12 190 THR A O 1
ATOM 1513 N N . THR A 1 191 ? 0.761 29.607 5.651 1.00 16.07 191 THR A N 1
ATOM 1514 C CA . THR A 1 191 ? -0.394 28.698 5.558 1.00 16.27 191 THR A CA 1
ATOM 1515 C C . THR A 1 191 ? -1.296 29.007 4.367 1.00 16.30 191 THR A C 1
ATOM 1516 O O . THR A 1 191 ? -1.235 30.084 3.740 1.00 16.90 191 THR A O 1
ATOM 1520 N N . GLY A 1 192 ? -2.086 28.010 4.044 1.00 15.64 192 GLY A N 1
ATOM 1521 C CA . GLY A 1 192 ? -3.247 28.105 3.165 1.00 15.03 192 GLY A CA 1
ATOM 1522 C C . GLY A 1 192 ? -4.093 26.861 3.249 1.00 14.56 192 GLY A C 1
ATOM 1523 O O . GLY A 1 192 ? -3.695 25.884 3.906 1.00 16.17 192 GLY A O 1
ATOM 1524 N N . CYS A 1 193 ? -5.257 26.941 2.636 1.00 14.43 193 CYS A N 1
ATOM 1525 C CA . CYS A 1 193 ? -6.166 25.806 2.434 1.00 15.02 193 CYS A CA 1
ATOM 1526 C C . CYS A 1 193 ? -6.448 25.733 0.947 1.00 14.58 193 CYS A C 1
ATOM 1527 O O . CYS A 1 193 ? -7.122 26.641 0.432 1.00 14.89 193 CYS A O 1
ATOM 1530 N N . ALA A 1 194 ? -5.960 24.696 0.270 1.00 14.72 194 ALA A N 1
ATOM 1531 C CA . ALA A 1 194 ? -6.328 24.442 -1.131 1.00 13.67 194 ALA A CA 1
ATOM 1532 C C . ALA A 1 194 ? -6.159 25.713 -1.975 1.00 14.36 194 ALA A C 1
ATOM 1533 O O . ALA A 1 194 ? -7.024 25.982 -2.827 1.00 12.79 194 ALA A O 1
ATOM 1535 N N . GLY A 1 195 ? -5.100 26.491 -1.734 1.00 14.53 195 GLY A N 1
ATOM 1536 C CA . GLY A 1 195 ? -4.724 27.608 -2.615 1.00 15.41 195 GLY A CA 1
ATOM 1537 C C . GLY A 1 195 ? -5.413 28.905 -2.253 1.00 16.94 195 GLY A C 1
ATOM 1538 O O . GLY A 1 195 ? -5.357 29.838 -3.062 1.00 18.36 195 GLY A O 1
ATOM 1539 N N . PHE A 1 196 ? -6.033 28.987 -1.071 1.00 16.91 196 PHE A N 1
ATOM 1540 C CA . PHE A 1 196 ? -6.605 30.266 -0.598 1.00 16.44 196 PHE A CA 1
ATOM 1541 C C . PHE A 1 196 ? -6.350 30.421 0.885 1.00 16.13 196 PHE A C 1
ATOM 1542 O O . PHE A 1 196 ? -5.987 29.475 1.586 1.00 15.19 196 PHE A O 1
ATOM 1550 N N . PRO A 1 197 ? -6.528 31.645 1.416 1.00 17.84 197 PRO A N 1
ATOM 1551 C CA . PRO A 1 197 ? -6.244 31.903 2.816 1.00 17.54 197 PRO A CA 1
ATOM 1552 C C . PRO A 1 197 ? -7.159 31.098 3.744 1.00 17.22 197 PRO A C 1
ATOM 1553 O O . PRO A 1 197 ? -8.352 30.947 3.465 1.00 17.53 197 PRO A O 1
ATOM 1557 N N . ILE A 1 198 ? -6.597 30.604 4.841 1.00 17.00 198 ILE A N 1
ATOM 1558 C CA . ILE A 1 198 ? -7.360 29.824 5.850 1.00 17.34 198 ILE A CA 1
ATOM 1559 C C . ILE A 1 198 ? -8.481 30.714 6.403 1.00 17.57 198 ILE A C 1
ATOM 1560 O O . ILE A 1 198 ? -9.590 30.213 6.524 1.00 16.83 198 ILE A O 1
ATOM 1565 N N . ASP A 1 199 ? -8.232 32.012 6.581 1.00 17.87 199 ASP A N 1
ATOM 1566 C CA . ASP A 1 199 ? -9.259 32.965 7.098 1.00 18.93 199 ASP A CA 1
ATOM 1567 C C . ASP A 1 199 ? -10.468 33.108 6.158 1.00 21.01 199 ASP A C 1
ATOM 1568 O O . ASP A 1 199 ? -11.523 33.552 6.640 1.00 21.75 199 ASP A O 1
ATOM 1573 N N . ASP A 1 200 ? -10.368 32.650 4.916 1.00 18.34 200 ASP A N 1
ATOM 1574 C CA . ASP A 1 200 ? -11.482 32.799 3.943 1.00 19.01 200 ASP A CA 1
ATOM 1575 C C . ASP A 1 200 ? -12.501 31.660 4.082 1.00 17.78 200 ASP A C 1
ATOM 1576 O O . ASP A 1 200 ? -13.593 31.771 3.531 1.00 17.16 200 ASP A O 1
ATOM 1581 N N . LEU A 1 201 ? -12.124 30.596 4.776 1.00 16.28 201 LEU A N 1
ATOM 1582 C CA . LEU A 1 201 ? -13.023 29.431 4.927 1.00 17.45 201 LEU A CA 1
ATOM 1583 C C . LEU A 1 201 ? -14.332 29.867 5.602 1.00 17.21 201 LEU A C 1
ATOM 1584 O O . LEU A 1 201 ? -15.383 29.398 5.177 1.00 17.63 201 LEU A O 1
ATOM 1589 N N . ASP A 1 202 ? -14.248 30.743 6.607 1.00 19.60 202 ASP A N 1
ATOM 1590 C CA . ASP A 1 202 ? -15.473 31.272 7.271 1.00 18.97 202 ASP A CA 1
ATOM 1591 C C . ASP A 1 202 ? -16.445 31.863 6.237 1.00 21.72 202 ASP A C 1
ATOM 1592 O O . ASP A 1 202 ? -17.682 31.645 6.370 1.00 21.71 202 ASP A O 1
ATOM 1597 N N . GLU A 1 203 ? -15.942 32.595 5.250 1.00 20.91 203 GLU A N 1
ATOM 1598 C CA . GLU A 1 203 ? -16.781 33.181 4.175 1.00 23.20 203 GLU A CA 1
ATOM 1599 C C . GLU A 1 203 ? -17.330 32.077 3.265 1.00 23.12 203 GLU A C 1
ATOM 1600 O O . GLU A 1 203 ? -18.537 32.063 2.976 1.00 25.63 203 GLU A O 1
ATOM 1606 N N . TYR A 1 204 ? -16.473 31.181 2.796 1.00 21.70 204 TYR A N 1
ATOM 1607 C CA . TYR A 1 204 ? -16.940 30.074 1.925 1.00 22.68 204 TYR A CA 1
ATOM 1608 C C . TYR A 1 204 ? -18.047 29.262 2.610 1.00 23.04 204 TYR A C 1
ATOM 1609 O O . TYR A 1 204 ? -18.962 28.820 1.914 1.00 26.14 204 TYR A O 1
ATOM 1618 N N . PHE A 1 205 ? -17.973 29.105 3.926 1.00 22.88 205 PHE A N 1
ATOM 1619 C CA . PHE A 1 205 ? -18.913 28.223 4.666 1.00 23.38 205 PHE A CA 1
ATOM 1620 C C . PHE A 1 205 ? -19.944 29.072 5.430 1.00 24.97 205 PHE A C 1
ATOM 1621 O O . PHE A 1 205 ? -20.727 28.506 6.190 1.00 27.19 205 PHE A O 1
ATOM 1629 N N . HIS A 1 206 ? -19.969 30.381 5.200 1.00 27.39 206 HIS A N 1
ATOM 1630 C CA . HIS A 1 206 ? -20.948 31.315 5.818 1.00 32.37 206 HIS A CA 1
ATOM 1631 C C . HIS A 1 206 ? -20.985 31.089 7.329 1.00 29.92 206 HIS A C 1
ATOM 1632 O O . HIS A 1 206 ? -22.074 30.895 7.865 1.00 32.40 206 HIS A O 1
ATOM 1639 N N . ARG A 1 207 ? -19.836 31.101 8.003 1.00 25.64 207 ARG A N 1
ATOM 1640 C CA . ARG A 1 207 ? -19.784 30.960 9.476 1.00 27.46 207 ARG A CA 1
ATOM 1641 C C . ARG A 1 207 ? -19.876 32.358 10.101 1.00 27.86 207 ARG A C 1
ATOM 1642 O O . ARG A 1 207 ? -19.054 33.227 9.705 1.00 26.62 207 ARG A O 1
ATOM 1650 N N . THR A 1 208 ? -20.731 32.525 11.111 1.00 27.82 208 THR A N 1
ATOM 1651 C CA . THR A 1 208 ? -20.953 33.809 11.830 1.00 33.71 208 THR A CA 1
ATOM 1652 C C . THR A 1 208 ? -19.833 34.043 12.834 1.00 31.23 208 THR A C 1
ATOM 1653 O O . THR A 1 208 ? -19.365 35.183 12.957 1.00 35.58 208 THR A O 1
ATOM 1657 N N . GLU A 1 209 ? -19.459 32.977 13.529 1.00 28.33 209 GLU A N 1
ATOM 1658 C CA . GLU A 1 209 ? -18.349 32.957 14.499 1.00 29.55 209 GLU A CA 1
ATOM 1659 C C . GLU A 1 209 ? -17.062 32.800 13.694 1.00 27.83 209 GLU A C 1
ATOM 1660 O O . GLU A 1 209 ? -16.989 31.872 12.901 1.00 30.93 209 GLU A O 1
ATOM 1666 N N . LYS A 1 210 ? -16.133 33.730 13.845 1.00 26.55 210 LYS A N 1
ATOM 1667 C CA . LYS A 1 210 ? -14.902 33.753 13.026 1.00 25.46 210 LYS A CA 1
ATOM 1668 C C . LYS A 1 210 ? -13.827 32.907 13.714 1.00 24.86 210 LYS A C 1
ATOM 1669 O O . LYS A 1 210 ? -13.735 32.918 14.961 1.00 23.55 210 LYS A O 1
ATOM 1675 N N . LEU A 1 211 ? -13.049 32.205 12.903 1.00 20.41 211 LEU A N 1
ATOM 1676 C CA . LEU A 1 211 ? -11.855 31.455 13.326 1.00 20.67 211 LEU A CA 1
ATOM 1677 C C . LEU A 1 211 ? -10.994 32.315 14.254 1.00 19.90 211 LEU A C 1
ATOM 1678 O O . LEU A 1 211 ? -10.717 33.483 13.918 1.00 18.34 211 LEU A O 1
ATOM 1683 N N . SER A 1 212 ? -10.557 31.735 15.363 1.00 19.02 212 SER A N 1
ATOM 1684 C CA . SER A 1 212 ? -9.571 32.345 16.295 1.00 19.32 212 SER A CA 1
ATOM 1685 C C . SER A 1 212 ? -8.235 31.624 16.094 1.00 19.16 212 SER A C 1
ATOM 1686 O O . SER A 1 212 ? -8.167 30.411 16.404 1.00 17.76 212 SER A O 1
ATOM 1689 N N . HIS A 1 213 ? -7.235 32.334 15.554 1.00 18.47 213 HIS A N 1
ATOM 1690 C CA . HIS A 1 213 ? -5.850 31.843 15.384 1.00 17.90 213 HIS A CA 1
ATOM 1691 C C . HIS A 1 213 ? -5.325 31.365 16.731 1.00 20.20 213 HIS A C 1
ATOM 1692 O O . HIS A 1 213 ? -4.730 30.272 16.790 1.00 16.08 213 HIS A O 1
ATOM 1699 N N . GLU A 1 214 ? -5.553 32.157 17.783 1.00 19.23 214 GLU A N 1
ATOM 1700 C CA . GLU A 1 214 ? -5.049 31.801 19.136 1.00 19.98 214 GLU A CA 1
ATOM 1701 C C . GLU A 1 214 ? -5.717 30.483 19.579 1.00 17.10 214 GLU A C 1
ATOM 1702 O O . GLU A 1 214 ? -5.023 29.629 20.217 1.00 17.96 214 GLU A O 1
ATOM 1708 N N . ALA A 1 215 ? -7.016 30.317 19.325 1.00 15.73 215 ALA A N 1
ATOM 1709 C CA . ALA A 1 215 ? -7.782 29.101 19.699 1.00 16.02 215 ALA A CA 1
ATOM 1710 C C . ALA A 1 215 ? -7.169 27.885 18.990 1.00 15.23 215 ALA A C 1
ATOM 1711 O O . ALA A 1 215 ? -6.980 26.858 19.629 1.00 15.60 215 ALA A O 1
ATOM 1713 N N . VAL A 1 216 ? -6.838 28.036 17.714 1.00 15.80 216 VAL A N 1
ATOM 1714 C CA . VAL A 1 216 ? -6.265 26.900 16.918 1.00 17.49 216 VAL A CA 1
ATOM 1715 C C . VAL A 1 216 ? -4.891 26.541 17.477 1.00 16.83 216 VAL A C 1
ATOM 1716 O O . VAL A 1 216 ? -4.638 25.353 17.731 1.00 17.45 216 VAL A O 1
ATOM 1720 N N . GLU A 1 217 ? -4.066 27.547 17.745 1.00 17.25 217 GLU A N 1
ATOM 1721 C CA . GLU A 1 217 ? -2.686 27.309 18.214 1.00 18.43 217 GLU A CA 1
ATOM 1722 C C . GLU A 1 217 ? -2.748 26.690 19.612 1.00 18.73 217 GLU A C 1
ATOM 1723 O O . GLU A 1 217 ? -1.984 25.763 19.886 1.00 17.21 217 GLU A O 1
ATOM 1729 N N . GLN A 1 218 ? -3.673 27.113 20.469 1.00 18.20 218 GLN A N 1
ATOM 1730 C CA . GLN A 1 218 ? -3.741 26.523 21.837 1.00 21.15 218 GLN A CA 1
ATOM 1731 C C . GLN A 1 218 ? -4.282 25.091 21.757 1.00 18.21 218 GLN A C 1
ATOM 1732 O O . GLN A 1 218 ? -3.843 24.257 22.529 1.00 16.37 218 GLN A O 1
ATOM 1738 N N . GLU A 1 219 ? -5.259 24.853 20.898 1.00 17.29 219 GLU A N 1
ATOM 1739 C CA . GLU A 1 219 ? -5.867 23.499 20.780 1.00 16.73 219 GLU A CA 1
ATOM 1740 C C . GLU A 1 219 ? -4.796 22.492 20.355 1.00 15.90 219 GLU A C 1
ATOM 1741 O O . GLU A 1 219 ? -4.708 21.401 20.968 1.00 14.89 219 GLU A O 1
ATOM 1747 N N . LEU A 1 220 ? -3.972 22.847 19.374 1.00 14.84 220 LEU A N 1
ATOM 1748 C CA . LEU A 1 220 ? -3.026 21.877 18.774 1.00 14.90 220 LEU A CA 1
ATOM 1749 C C . LEU A 1 220 ? -1.953 21.586 19.814 1.00 15.41 220 LEU A C 1
ATOM 1750 O O . LEU A 1 220 ? -1.370 20.474 19.804 1.00 14.27 220 LEU A O 1
ATOM 1755 N N . VAL A 1 221 ? -1.714 22.531 20.717 1.00 14.07 221 VAL A N 1
ATOM 1756 C CA . VAL A 1 221 ? -0.754 22.274 21.818 1.00 14.88 221 VAL A CA 1
ATOM 1757 C C . VAL A 1 221 ? -1.430 21.446 22.903 1.00 14.96 221 VAL A C 1
ATOM 1758 O O . VAL A 1 221 ? -0.831 20.445 23.329 1.00 15.91 221 VAL A O 1
ATOM 1762 N N . GLN A 1 222 ? -2.609 21.874 23.345 1.00 15.55 222 GLN A N 1
ATOM 1763 C CA . GLN A 1 222 ? -3.304 21.299 24.516 1.00 16.35 222 GLN A CA 1
ATOM 1764 C C . GLN A 1 222 ? -3.734 19.861 24.188 1.00 16.55 222 GLN A C 1
ATOM 1765 O O . GLN A 1 222 ? -3.803 19.002 25.097 1.00 16.35 222 GLN A O 1
ATOM 1771 N N . VAL A 1 223 ? -4.040 19.563 22.931 1.00 16.01 223 VAL A N 1
ATOM 1772 C CA . VAL A 1 223 ? -4.615 18.221 22.626 1.00 16.35 223 VAL A CA 1
ATOM 1773 C C . VAL A 1 223 ? -3.604 17.135 23.014 1.00 14.75 223 VAL A C 1
ATOM 1774 O O . VAL A 1 223 ? -4.069 16.044 23.359 1.00 14.25 223 VAL A O 1
ATOM 1778 N N . ALA A 1 224 ? -2.294 17.379 22.926 1.00 14.66 224 ALA A N 1
ATOM 1779 C CA . ALA A 1 224 ? -1.270 16.368 23.306 1.00 15.62 224 ALA A CA 1
ATOM 1780 C C . ALA A 1 224 ? -1.465 15.981 24.782 1.00 15.63 224 ALA A C 1
ATOM 1781 O O . ALA A 1 224 ? -1.475 14.778 25.126 1.00 13.44 224 ALA A O 1
ATOM 1783 N N . TYR A 1 225 ? -1.694 16.982 25.629 1.00 16.51 225 TYR A N 1
ATOM 1784 C CA . TYR A 1 225 ? -1.890 16.725 27.077 1.00 17.61 225 TYR A CA 1
ATOM 1785 C C . TYR A 1 225 ? -3.238 16.037 27.325 1.00 17.16 225 TYR A C 1
ATOM 1786 O O . TYR A 1 225 ? -3.300 15.140 28.168 1.00 15.64 225 TYR A O 1
ATOM 1795 N N . ASP A 1 226 ? -4.273 16.446 26.591 1.00 17.58 226 ASP A N 1
ATOM 1796 C CA . ASP A 1 226 ? -5.574 15.754 26.768 1.00 18.03 226 ASP A CA 1
ATOM 1797 C C . ASP A 1 226 ? -5.428 14.263 26.399 1.00 17.50 226 ASP A C 1
ATOM 1798 O O . ASP A 1 226 ? -5.921 13.378 27.154 1.00 16.86 226 ASP A O 1
ATOM 1803 N N . VAL A 1 227 ? -4.743 13.955 25.311 1.00 17.65 227 VAL A N 1
ATOM 1804 C CA . VAL A 1 227 ? -4.556 12.528 24.896 1.00 16.13 227 VAL A CA 1
ATOM 1805 C C . VAL A 1 227 ? -3.743 11.796 25.977 1.00 17.08 227 VAL A C 1
ATOM 1806 O O . VAL A 1 227 ? -4.085 10.643 26.306 1.00 15.62 227 VAL A O 1
ATOM 1810 N N . ILE A 1 228 ? -2.690 12.426 26.496 1.00 16.09 228 ILE A N 1
ATOM 1811 C CA . ILE A 1 228 ? -1.860 11.766 27.535 1.00 15.85 228 ILE A CA 1
ATOM 1812 C C . ILE A 1 228 ? -2.749 11.477 28.740 1.00 16.70 228 ILE A C 1
ATOM 1813 O O . ILE A 1 228 ? -2.658 10.368 29.250 1.00 15.62 228 ILE A O 1
ATOM 1818 N N . ASN A 1 229 ? -3.546 12.454 29.173 1.00 17.39 229 ASN A N 1
ATOM 1819 C CA . ASN A 1 229 ? -4.438 12.311 30.353 1.00 18.63 229 ASN A CA 1
ATOM 1820 C C . ASN A 1 229 ? -5.498 11.235 30.115 1.00 20.13 229 ASN A C 1
ATOM 1821 O O . ASN A 1 229 ? -5.830 10.546 31.094 1.00 20.03 229 ASN A O 1
ATOM 1826 N N . LYS A 1 230 ? -5.997 11.065 28.884 1.00 18.43 230 LYS A N 1
ATOM 1827 C CA . LYS A 1 230 ? -7.212 10.244 28.620 1.00 19.78 230 LYS A CA 1
ATOM 1828 C C . LYS A 1 230 ? -6.827 8.863 28.089 1.00 18.66 230 LYS A C 1
ATOM 1829 O O . LYS A 1 230 ? -7.506 7.883 28.483 1.00 16.57 230 LYS A O 1
ATOM 1835 N N . LYS A 1 231 ? -5.736 8.788 27.330 1.00 16.40 231 LYS A N 1
ATOM 1836 C CA . LYS A 1 231 ? -5.250 7.521 26.747 1.00 16.20 231 LYS A CA 1
ATOM 1837 C C . LYS A 1 231 ? -4.120 7.004 27.640 1.00 17.25 231 LYS A C 1
ATOM 1838 O O . LYS A 1 231 ? -3.960 5.776 27.691 1.00 17.33 231 LYS A O 1
ATOM 1844 N N . GLY A 1 232 ? -3.369 7.900 28.312 1.00 16.50 232 GLY A N 1
ATOM 1845 C CA . GLY A 1 232 ? -2.244 7.555 29.202 1.00 17.88 232 GLY A CA 1
ATOM 1846 C C . GLY A 1 232 ? -0.893 7.956 28.631 1.00 17.28 232 GLY A C 1
ATOM 1847 O O . GLY A 1 232 ? 0.114 7.972 29.390 1.00 15.55 232 GLY A O 1
ATOM 1848 N N . PHE A 1 233 ? -0.866 8.179 27.314 1.00 16.31 233 PHE A N 1
ATOM 1849 C CA . PHE A 1 233 ? 0.357 8.377 26.490 1.00 15.67 233 PHE A CA 1
ATOM 1850 C C . PHE A 1 233 ? -0.117 8.685 25.057 1.00 15.45 233 PHE A C 1
ATOM 1851 O O . PHE A 1 233 ? -1.337 8.641 24.809 1.00 12.52 233 PHE A O 1
ATOM 1859 N N . THR A 1 234 ? 0.823 8.998 24.169 1.00 15.20 234 THR A N 1
ATOM 1860 C CA . THR A 1 234 ? 0.494 9.132 22.727 1.00 14.49 234 THR A CA 1
ATOM 1861 C C . THR A 1 234 ? 1.484 8.237 21.965 1.00 14.34 234 THR A C 1
ATOM 1862 O O . THR A 1 234 ? 2.579 8.020 22.471 1.00 13.44 234 THR A O 1
ATOM 1866 N N . ASN A 1 235 ? 1.084 7.739 20.802 1.00 13.32 235 ASN A N 1
ATOM 1867 C CA . ASN A 1 235 ? 2.056 6.962 19.994 1.00 12.58 235 ASN A CA 1
ATOM 1868 C C . ASN A 1 235 ? 1.665 6.921 18.519 1.00 12.73 235 ASN A C 1
ATOM 1869 O O . ASN A 1 235 ? 2.542 6.776 17.690 1.00 14.26 235 ASN A O 1
ATOM 1874 N N . THR A 1 236 ? 0.376 7.022 18.236 1.00 12.40 236 THR A N 1
ATOM 1875 C CA . THR A 1 236 ? -0.070 6.807 16.835 1.00 12.51 236 THR A CA 1
ATOM 1876 C C . THR A 1 236 ? 0.416 7.940 15.923 1.00 12.02 236 THR A C 1
ATOM 1877 O O . THR A 1 236 ? 1.033 7.656 14.906 1.00 11.80 236 THR A O 1
ATOM 1881 N N . GLY A 1 237 ? 0.112 9.173 16.305 1.00 11.10 237 GLY A N 1
ATOM 1882 C CA . GLY A 1 237 ? 0.470 10.315 15.444 1.00 11.84 237 GLY A CA 1
ATOM 1883 C C . GLY A 1 237 ? 1.986 10.425 15.309 1.00 11.79 237 GLY A C 1
ATOM 1884 O O . GLY A 1 237 ? 2.494 10.637 14.201 1.00 12.93 237 GLY A O 1
ATOM 1885 N N . ILE A 1 238 ? 2.723 10.210 16.386 1.00 12.38 238 ILE A N 1
ATOM 1886 C CA . ILE A 1 238 ? 4.217 10.266 16.300 1.00 12.79 238 ILE A CA 1
ATOM 1887 C C . ILE A 1 238 ? 4.765 9.120 15.420 1.00 13.09 238 ILE A C 1
ATOM 1888 O O . ILE A 1 238 ? 5.728 9.396 14.651 1.00 12.39 238 ILE A O 1
ATOM 1893 N N . ALA A 1 239 ? 4.243 7.896 15.541 1.00 13.08 239 ALA A N 1
ATOM 1894 C CA . ALA A 1 239 ? 4.648 6.771 14.665 1.00 13.26 239 ALA A CA 1
ATOM 1895 C C . ALA A 1 239 ? 4.466 7.162 13.189 1.00 13.14 239 ALA A C 1
ATOM 1896 O O . ALA A 1 239 ? 5.329 6.814 12.340 1.00 11.77 239 ALA A O 1
ATOM 1898 N N . MET A 1 240 ? 3.361 7.830 12.897 1.00 12.84 240 MET A N 1
ATOM 1899 C CA . MET A 1 240 ? 3.051 8.281 11.540 1.00 13.04 240 MET A CA 1
ATOM 1900 C C . MET A 1 240 ? 4.100 9.309 11.128 1.00 12.52 240 MET A C 1
ATOM 1901 O O . MET A 1 240 ? 4.659 9.155 10.009 1.00 13.40 240 MET A O 1
ATOM 1906 N N . ALA A 1 241 ? 4.396 10.315 11.950 1.00 12.17 241 ALA A N 1
ATOM 1907 C CA . ALA A 1 241 ? 5.424 11.328 11.610 1.00 12.61 241 ALA A CA 1
ATOM 1908 C C . ALA A 1 241 ? 6.772 10.650 11.343 1.00 12.53 241 ALA A C 1
ATOM 1909 O O . ALA A 1 241 ? 7.467 11.041 10.382 1.00 9.79 241 ALA A O 1
ATOM 1911 N N . ALA A 1 242 ? 7.159 9.706 12.205 1.00 11.49 242 ALA A N 1
ATOM 1912 C CA . ALA A 1 242 ? 8.400 8.932 12.044 1.00 12.11 242 ALA A CA 1
ATOM 1913 C C . ALA A 1 242 ? 8.414 8.312 10.635 1.00 12.90 242 ALA A C 1
ATOM 1914 O O . ALA A 1 242 ? 9.427 8.403 9.947 1.00 11.26 242 ALA A O 1
ATOM 1916 N N . CYS A 1 243 ? 7.327 7.672 10.231 1.00 12.84 243 CYS A N 1
ATOM 1917 C CA . CYS A 1 243 ? 7.255 6.981 8.926 1.00 13.38 243 CYS A CA 1
ATOM 1918 C C . CYS A 1 243 ? 7.353 8.015 7.801 1.00 12.86 243 CYS A C 1
ATOM 1919 O O . CYS A 1 243 ? 7.970 7.719 6.757 1.00 12.63 243 CYS A O 1
ATOM 1922 N N . ARG A 1 244 ? 6.777 9.199 7.995 1.00 12.92 244 ARG A N 1
ATOM 1923 C CA . ARG A 1 244 ? 6.811 10.258 6.951 1.00 12.60 244 ARG A CA 1
ATOM 1924 C C . ARG A 1 244 ? 8.265 10.662 6.685 1.00 13.94 244 ARG A C 1
ATOM 1925 O O . ARG A 1 244 ? 8.647 10.766 5.494 1.00 12.54 244 ARG A O 1
ATOM 1933 N N . PHE A 1 245 ? 9.052 10.897 7.729 1.00 12.75 245 PHE A N 1
ATOM 1934 C CA . PHE A 1 245 ? 10.501 11.201 7.577 1.00 13.09 245 PHE A CA 1
ATOM 1935 C C . PHE A 1 245 ? 11.228 10.000 6.957 1.00 13.34 245 PHE A C 1
ATOM 1936 O O . PHE A 1 245 ? 12.065 10.200 6.091 1.00 13.41 245 PHE A O 1
ATOM 1944 N N . ILE A 1 246 ? 10.945 8.796 7.419 1.00 13.11 246 ILE A N 1
ATOM 1945 C CA . ILE A 1 246 ? 11.579 7.580 6.837 1.00 13.76 246 ILE A CA 1
ATOM 1946 C C . ILE A 1 246 ? 11.366 7.565 5.329 1.00 13.57 246 ILE A C 1
ATOM 1947 O O . ILE A 1 246 ? 12.319 7.287 4.546 1.00 12.51 246 ILE A O 1
ATOM 1952 N N . LYS A 1 247 ? 10.165 7.914 4.875 1.00 14.03 247 LYS A N 1
ATOM 1953 C CA . LYS A 1 247 ? 9.854 7.857 3.427 1.00 14.00 247 LYS A CA 1
ATOM 1954 C C . LYS A 1 247 ? 10.605 8.977 2.701 1.00 14.05 247 LYS A C 1
ATOM 1955 O O . LYS A 1 247 ? 11.102 8.715 1.608 1.00 12.96 247 LYS A O 1
ATOM 1961 N N . SER A 1 248 ? 10.736 10.156 3.304 1.00 13.09 248 SER A N 1
ATOM 1962 C CA . SER A 1 248 ? 11.492 11.266 2.654 1.00 14.22 248 SER A CA 1
ATOM 1963 C C . SER A 1 248 ? 12.947 10.830 2.457 1.00 13.11 248 SER A C 1
ATOM 1964 O O . SER A 1 248 ? 13.545 11.218 1.429 1.00 13.13 248 SER A O 1
ATOM 1967 N N . VAL A 1 249 ? 13.477 10.057 3.402 1.00 14.00 249 VAL A N 1
ATOM 1968 C CA . VAL A 1 249 ? 14.878 9.556 3.363 1.00 15.00 249 VAL A CA 1
ATOM 1969 C C . VAL A 1 249 ? 14.943 8.431 2.332 1.00 17.15 249 VAL A C 1
ATOM 1970 O O . VAL A 1 249 ? 15.740 8.538 1.397 1.00 16.45 249 VAL A O 1
ATOM 1974 N N . LEU A 1 250 ? 14.114 7.401 2.445 1.00 15.84 250 LEU A N 1
ATOM 1975 C CA . LEU A 1 250 ? 14.285 6.198 1.588 1.00 17.72 250 LEU A CA 1
ATOM 1976 C C . LEU A 1 250 ? 13.896 6.462 0.129 1.00 16.56 250 LEU A C 1
ATOM 1977 O O . LEU A 1 250 ? 14.512 5.855 -0.743 1.00 18.81 250 LEU A O 1
ATOM 1982 N N . TYR A 1 251 ? 13.007 7.412 -0.158 1.00 15.26 251 TYR A N 1
ATOM 1983 C CA . TYR A 1 251 ? 12.614 7.805 -1.529 1.00 15.69 251 TYR A CA 1
ATOM 1984 C C . TYR A 1 251 ? 13.336 9.062 -1.954 1.00 14.17 251 TYR A C 1
ATOM 1985 O O . TYR A 1 251 ? 13.049 9.610 -3.023 1.00 14.81 251 TYR A O 1
ATOM 1994 N N . ASP A 1 252 ? 14.350 9.467 -1.170 1.00 16.12 252 ASP A N 1
ATOM 1995 C CA . ASP A 1 252 ? 15.197 10.623 -1.568 1.00 15.08 252 ASP A CA 1
ATOM 1996 C C . ASP A 1 252 ? 14.255 11.688 -2.099 1.00 14.25 252 ASP A C 1
ATOM 1997 O O . ASP A 1 252 ? 14.504 12.223 -3.173 1.00 14.16 252 ASP A O 1
ATOM 2002 N N . GLU A 1 253 ? 13.278 12.055 -1.287 1.00 13.39 253 GLU A N 1
ATOM 2003 C CA . GLU A 1 253 ? 12.167 12.882 -1.825 1.00 12.97 253 GLU A CA 1
ATOM 2004 C C . GLU A 1 253 ? 12.519 14.357 -1.969 1.00 13.86 253 GLU A C 1
ATOM 2005 O O . GLU A 1 253 ? 11.821 15.001 -2.750 1.00 13.58 253 GLU A O 1
ATOM 2011 N N . HIS A 1 254 ? 13.424 14.885 -1.145 1.00 13.76 254 HIS A N 1
ATOM 2012 C CA . HIS A 1 254 ? 13.723 16.338 -1.157 1.00 15.36 254 HIS A CA 1
ATOM 2013 C C . HIS A 1 254 ? 12.494 17.104 -0.633 1.00 15.22 254 HIS A C 1
ATOM 2014 O O . HIS A 1 254 ? 12.234 18.203 -1.086 1.00 14.21 254 HIS A O 1
ATOM 2021 N N . THR A 1 255 ? 11.807 16.502 0.322 1.00 13.68 255 THR A N 1
ATOM 2022 C CA . THR A 1 255 ? 10.595 17.146 0.860 1.00 14.23 255 THR A CA 1
ATOM 2023 C C . THR A 1 255 ? 11.004 18.235 1.866 1.00 13.19 255 THR A C 1
ATOM 2024 O O . THR A 1 255 ? 11.858 17.985 2.732 1.00 12.16 255 THR A O 1
ATOM 2028 N N . ILE A 1 256 ? 10.400 19.410 1.749 1.00 13.42 256 ILE A N 1
ATOM 2029 C CA . ILE A 1 256 ? 10.561 20.472 2.774 1.00 12.94 256 ILE A CA 1
ATOM 2030 C C . ILE A 1 256 ? 9.520 20.223 3.864 1.00 13.13 256 ILE A C 1
ATOM 2031 O O . ILE A 1 256 ? 8.335 20.157 3.554 1.00 14.41 256 ILE A O 1
ATOM 2036 N N . LEU A 1 257 ? 9.976 19.995 5.087 1.00 12.78 257 LEU A N 1
ATOM 2037 C CA . LEU A 1 257 ? 9.143 19.586 6.226 1.00 13.21 257 LEU A CA 1
ATOM 2038 C C . LEU A 1 257 ? 9.610 20.314 7.476 1.00 12.78 257 LEU A C 1
ATOM 2039 O O . LEU A 1 257 ? 10.789 20.550 7.615 1.00 12.08 257 LEU A O 1
ATOM 2044 N N . PRO A 1 258 ? 8.710 20.574 8.445 1.00 12.97 258 PRO A N 1
ATOM 2045 C CA . PRO A 1 258 ? 9.097 21.031 9.769 1.00 13.02 258 PRO A CA 1
ATOM 2046 C C . PRO A 1 258 ? 9.767 19.873 10.504 1.00 13.14 258 PRO A C 1
ATOM 2047 O O . PRO A 1 258 ? 9.198 18.792 10.615 1.00 13.47 258 PRO A O 1
ATOM 2051 N N . CYS A 1 259 ? 11.000 20.066 10.941 1.00 12.70 259 CYS A N 1
ATOM 2052 C CA . CYS A 1 259 ? 11.712 19.058 11.762 1.00 14.16 259 CYS A CA 1
ATOM 2053 C C . CYS A 1 259 ? 12.779 19.777 12.579 1.00 13.41 259 CYS A C 1
ATOM 2054 O O . CYS A 1 259 ? 13.158 20.919 12.227 1.00 13.03 259 CYS A O 1
ATOM 2057 N N . SER A 1 260 ? 13.191 19.134 13.648 1.00 13.45 260 SER A N 1
ATOM 2058 C CA . SER A 1 260 ? 14.084 19.710 14.672 1.00 14.07 260 SER A CA 1
ATOM 2059 C C . SER A 1 260 ? 15.542 19.362 14.348 1.00 14.00 260 SER A C 1
ATOM 2060 O O . SER A 1 260 ? 15.865 18.211 13.977 1.00 12.37 260 SER A O 1
ATOM 2063 N N . ALA A 1 261 ? 16.381 20.381 14.415 1.00 13.66 261 ALA A N 1
ATOM 2064 C CA . ALA A 1 261 ? 17.846 20.260 14.284 1.00 14.21 261 ALA A CA 1
ATOM 2065 C C . ALA A 1 261 ? 18.456 21.515 14.872 1.00 15.09 261 ALA A C 1
ATOM 2066 O O . ALA A 1 261 ? 17.738 22.547 15.017 1.00 13.13 261 ALA A O 1
ATOM 2068 N N . VAL A 1 262 ? 19.762 21.444 15.152 1.00 16.18 262 VAL A N 1
ATOM 2069 C CA . VAL A 1 262 ? 20.457 22.632 15.722 1.00 16.72 262 VAL A CA 1
ATOM 2070 C C . VAL A 1 262 ? 20.457 23.764 14.688 1.00 15.76 262 VAL A C 1
ATOM 2071 O O . VAL A 1 262 ? 20.966 23.563 13.584 1.00 16.21 262 VAL A O 1
ATOM 2075 N N . LEU A 1 263 ? 19.913 24.926 15.050 1.00 16.24 263 LEU A N 1
ATOM 2076 C CA . LEU A 1 263 ? 19.907 26.108 14.153 1.00 16.77 263 LEU A CA 1
ATOM 2077 C C . LEU A 1 263 ? 21.341 26.636 14.030 1.00 19.47 263 LEU A C 1
ATOM 2078 O O . LEU A 1 263 ? 22.117 26.465 14.987 1.00 19.50 263 LEU A O 1
ATOM 2083 N N . GLU A 1 264 ? 21.666 27.178 12.860 1.00 21.46 264 GLU A N 1
ATOM 2084 C CA . GLU A 1 264 ? 22.988 27.748 12.516 1.00 24.41 264 GLU A CA 1
ATOM 2085 C C . GLU A 1 264 ? 22.824 29.197 12.050 1.00 23.92 264 GLU A C 1
ATOM 2086 O O . GLU A 1 264 ? 23.456 29.553 11.061 1.00 24.77 264 GLU A O 1
ATOM 2092 N N . GLY A 1 265 ? 21.990 29.992 12.715 1.00 20.09 265 GLY A N 1
ATOM 2093 C CA . GLY A 1 265 ? 21.927 31.449 12.486 1.00 20.50 265 GLY A CA 1
ATOM 2094 C C . GLY A 1 265 ? 20.605 31.879 11.880 1.00 21.30 265 GLY A C 1
ATOM 2095 O O . GLY A 1 265 ? 20.346 33.070 11.830 1.00 19.11 265 GLY A O 1
ATOM 2096 N N . GLU A 1 266 ? 19.770 30.933 11.436 1.00 20.18 266 GLU A N 1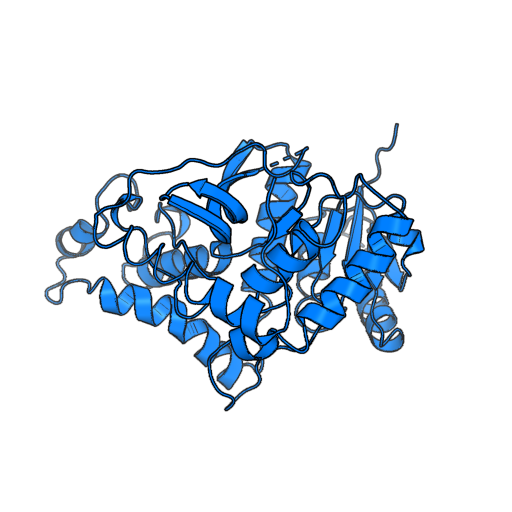
ATOM 2097 C CA . GLU A 1 266 ? 18.414 31.259 10.948 1.00 18.44 266 GLU A CA 1
ATOM 2098 C C . GLU A 1 266 ? 17.684 32.054 12.032 1.00 16.94 266 GLU A C 1
ATOM 2099 O O . GLU A 1 266 ? 17.759 31.643 13.206 1.00 16.87 266 GLU A O 1
ATOM 2105 N N . TYR A 1 267 ? 17.004 33.138 11.659 1.00 17.27 267 TYR A N 1
ATOM 2106 C CA . TYR A 1 267 ? 16.178 33.984 12.571 1.00 18.99 267 TYR A CA 1
ATOM 2107 C C . TYR A 1 267 ? 17.036 34.606 13.691 1.00 20.77 267 TYR A C 1
ATOM 2108 O O . TYR A 1 267 ? 16.442 34.999 14.716 1.00 21.77 267 TYR A O 1
ATOM 2117 N N . GLY A 1 268 ? 18.353 34.662 13.498 1.00 21.85 268 GLY A N 1
ATOM 2118 C CA . GLY A 1 268 ? 19.331 35.157 14.486 1.00 23.90 268 GLY A CA 1
ATOM 2119 C C . GLY A 1 268 ? 19.589 34.135 15.586 1.00 24.97 268 GLY A C 1
ATOM 2120 O O . GLY A 1 268 ? 20.119 34.521 16.643 1.00 25.60 268 GLY A O 1
ATOM 2121 N N . ILE A 1 269 ? 19.227 32.863 15.386 1.00 21.80 269 ILE A N 1
ATOM 2122 C CA . ILE A 1 269 ? 19.295 31.842 16.472 1.00 20.91 269 ILE A CA 1
ATOM 2123 C C . ILE A 1 269 ? 20.405 30.844 16.143 1.00 20.29 269 ILE A C 1
ATOM 2124 O O . ILE A 1 269 ? 20.488 30.430 15.008 1.00 20.18 269 ILE A O 1
ATOM 2129 N N . LYS A 1 270 ? 21.235 30.476 17.115 1.00 19.74 270 LYS A N 1
ATOM 2130 C CA . LYS A 1 270 ? 22.175 29.356 16.949 1.00 23.47 270 LYS A CA 1
ATOM 2131 C C . LYS A 1 270 ? 22.279 28.603 18.254 1.00 21.44 270 LYS A C 1
ATOM 2132 O O . LYS A 1 270 ? 21.738 29.071 19.256 1.00 19.92 270 LYS A O 1
ATOM 2138 N N . ASP A 1 271 ? 22.872 27.418 18.168 1.00 21.75 271 ASP A N 1
ATOM 2139 C CA . ASP A 1 271 ? 23.213 26.568 19.323 1.00 21.64 271 ASP A CA 1
ATOM 2140 C C . ASP A 1 271 ? 21.943 26.304 20.133 1.00 19.23 271 ASP A C 1
ATOM 2141 O O . ASP A 1 271 ? 21.969 26.312 21.365 1.00 20.40 271 ASP A O 1
ATOM 2146 N N . VAL A 1 272 ? 20.844 26.023 19.428 1.00 17.67 272 VAL A N 1
ATOM 2147 C CA . VAL A 1 272 ? 19.634 25.401 20.018 1.00 16.41 272 VAL A CA 1
ATOM 2148 C C . VAL A 1 272 ? 18.945 24.639 18.879 1.00 15.67 272 VAL A C 1
ATOM 2149 O O . VAL A 1 272 ? 19.066 25.081 17.741 1.00 15.56 272 VAL A O 1
ATOM 2153 N N . ALA A 1 273 ? 18.321 23.504 19.189 1.00 16.42 273 ALA A N 1
ATOM 2154 C CA . ALA A 1 273 ? 17.414 22.808 18.243 1.00 15.38 273 ALA A CA 1
ATOM 2155 C C . ALA A 1 273 ? 15.973 23.318 18.404 1.00 15.03 273 ALA A C 1
ATOM 2156 O O . ALA A 1 273 ? 15.465 23.453 19.529 1.00 15.86 273 ALA A O 1
ATOM 2158 N N . LEU A 1 274 ? 15.359 23.630 17.271 1.00 15.12 274 LEU A N 1
ATOM 2159 C CA . LEU A 1 274 ? 13.921 23.921 17.092 1.00 14.96 274 LEU A CA 1
ATOM 2160 C C . LEU A 1 274 ? 13.508 23.397 15.721 1.00 14.03 274 LEU A C 1
ATOM 2161 O O . LEU A 1 274 ? 14.406 23.077 14.881 1.00 14.35 274 LEU A O 1
ATOM 2166 N N . SER A 1 275 ? 12.207 23.353 15.476 1.00 14.14 275 SER A N 1
ATOM 2167 C CA . SER A 1 275 ? 11.684 22.991 14.129 1.00 14.92 275 SER A CA 1
ATOM 2168 C C . SER A 1 275 ? 11.615 24.271 13.291 1.00 14.51 275 SER A C 1
ATOM 2169 O O . SER A 1 275 ? 11.005 25.265 13.738 1.00 13.73 275 SER A O 1
ATOM 2172 N N . ILE A 1 276 ? 12.284 24.244 12.153 1.00 13.80 276 ILE A N 1
ATOM 2173 C CA . ILE A 1 276 ? 12.130 25.226 11.054 1.00 15.19 276 ILE A CA 1
ATOM 2174 C C . ILE A 1 276 ? 12.017 24.378 9.784 1.00 14.49 276 ILE A C 1
ATOM 2175 O O . ILE A 1 276 ? 12.331 23.190 9.811 1.00 14.27 276 ILE A O 1
ATOM 2180 N N . PRO A 1 277 ? 11.581 24.952 8.648 1.00 14.47 277 PRO A N 1
ATOM 2181 C CA . PRO A 1 277 ? 11.430 24.175 7.412 1.00 13.54 277 PRO A CA 1
ATOM 2182 C C . PRO A 1 277 ? 12.782 23.682 6.903 1.00 13.85 277 PRO A C 1
ATOM 2183 O O . PRO A 1 277 ? 13.722 24.499 6.762 1.00 14.41 277 PRO A O 1
ATOM 2187 N N . ARG A 1 278 ? 12.893 22.365 6.658 1.00 12.58 278 ARG A N 1
ATOM 2188 C CA . ARG A 1 278 ? 14.149 21.749 6.217 1.00 11.92 278 ARG A CA 1
ATOM 2189 C C . ARG A 1 278 ? 13.862 20.698 5.154 1.00 13.42 278 ARG A C 1
ATOM 2190 O O . ARG A 1 278 ? 12.813 20.047 5.221 1.00 14.38 278 ARG A O 1
ATOM 2198 N N . MET A 1 279 ? 14.777 20.600 4.199 1.00 13.70 279 MET A N 1
ATOM 2199 C CA . MET A 1 279 ? 14.633 19.614 3.109 1.00 14.21 279 MET A CA 1
ATOM 2200 C C . MET A 1 279 ? 15.204 18.283 3.593 1.00 14.34 279 MET A C 1
ATOM 2201 O O . MET A 1 279 ? 16.332 18.279 4.082 1.00 14.31 279 MET A O 1
ATOM 2206 N N . VAL A 1 280 ? 14.441 17.205 3.413 1.00 13.73 280 VAL A N 1
ATOM 2207 C CA . VAL A 1 280 ? 14.874 15.857 3.872 1.00 13.11 280 VAL A CA 1
ATOM 2208 C C . VAL A 1 280 ? 15.056 14.967 2.640 1.00 14.29 280 VAL A C 1
ATOM 2209 O O . VAL A 1 280 ? 14.181 14.959 1.775 1.00 13.02 280 VAL A O 1
ATOM 2222 N N . ALA A 1 282 ? 17.770 11.353 0.962 1.00 15.13 282 ALA A N 1
ATOM 2223 C CA . ALA A 1 282 ? 18.506 10.111 1.309 1.00 15.25 282 ALA A CA 1
ATOM 2224 C C . ALA A 1 282 ? 19.696 10.391 2.232 1.00 15.74 282 ALA A C 1
ATOM 2225 O O . ALA A 1 282 ? 20.095 9.477 2.952 1.00 16.77 282 ALA A O 1
ATOM 2227 N N . ASP A 1 283 ? 20.270 11.583 2.139 1.00 15.77 283 ASP A N 1
ATOM 2228 C CA . ASP A 1 283 ? 21.436 11.966 2.976 1.00 18.03 283 ASP A CA 1
ATOM 2229 C C . ASP A 1 283 ? 20.953 12.790 4.184 1.00 18.71 283 ASP A C 1
ATOM 2230 O O . ASP A 1 283 ? 21.785 13.513 4.797 1.00 18.75 283 ASP A O 1
ATOM 2235 N N . GLY A 1 284 ? 19.663 12.721 4.522 1.00 15.88 284 GLY A N 1
ATOM 2236 C CA . GLY A 1 284 ? 19.133 13.391 5.728 1.00 16.11 284 GLY A CA 1
ATOM 2237 C C . GLY A 1 284 ? 18.787 14.838 5.459 1.00 17.10 284 GLY A C 1
ATOM 2238 O O . GLY A 1 284 ? 18.117 15.079 4.449 1.00 16.43 284 GLY A O 1
ATOM 2239 N N . ILE A 1 285 ? 19.141 15.765 6.350 1.00 17.36 285 ILE A N 1
ATOM 2240 C CA . ILE A 1 285 ? 18.783 17.205 6.168 1.00 17.48 285 ILE A CA 1
ATOM 2241 C C . ILE A 1 285 ? 19.794 17.876 5.225 1.00 19.52 285 ILE A C 1
ATOM 2242 O O . ILE A 1 285 ? 20.966 17.898 5.597 1.00 19.63 285 ILE A O 1
ATOM 2247 N N A MET A 1 286 ? 19.390 18.259 4.083 0.50 20.21 286 MET A N 1
ATOM 2248 N N B MET A 1 286 ? 19.410 18.201 4.061 0.50 20.93 286 MET A N 1
ATOM 2249 C CA A MET A 1 286 ? 20.306 18.933 3.127 0.50 22.19 286 MET A CA 1
ATOM 2250 C CA B MET A 1 286 ? 20.300 18.933 3.116 0.50 23.43 286 MET A CA 1
ATOM 2251 C C A MET A 1 286 ? 20.471 20.394 3.532 0.50 21.13 286 MET A C 1
ATOM 2252 C C B MET A 1 286 ? 20.472 20.385 3.548 0.50 21.81 286 MET A C 1
ATOM 2253 O O A MET A 1 286 ? 21.625 20.816 3.702 0.50 21.44 286 MET A O 1
ATOM 2254 O O B MET A 1 286 ? 21.627 20.811 3.704 0.50 22.08 286 MET A O 1
ATOM 2263 N N . ARG A 1 287 ? 19.379 21.016 3.981 1.00 19.21 287 ARG A N 1
ATOM 2264 C CA . ARG A 1 287 ? 19.437 22.444 4.347 1.00 19.57 287 ARG A CA 1
ATOM 2265 C C . ARG A 1 287 ? 18.109 22.919 4.924 1.00 18.47 287 ARG A C 1
ATOM 2266 O O . ARG A 1 287 ? 17.149 22.156 4.900 1.00 15.90 287 ARG A O 1
ATOM 2274 N N . SER A 1 288 ? 18.094 24.153 5.409 1.00 16.38 288 SER A N 1
ATOM 2275 C CA . SER A 1 288 ? 16.898 24.806 5.936 1.00 15.76 288 SER A CA 1
ATOM 2276 C C . SER A 1 288 ? 16.372 25.749 4.858 1.00 14.90 288 SER A C 1
ATOM 2277 O O . SER A 1 288 ? 17.112 26.071 3.886 1.00 15.03 288 SER A O 1
ATOM 2280 N N . PHE A 1 289 ? 15.106 26.117 4.991 1.00 15.09 289 PHE A N 1
ATOM 2281 C CA . PHE A 1 289 ? 14.461 27.216 4.240 1.00 15.51 289 PHE A CA 1
ATOM 2282 C C . PHE A 1 289 ? 13.968 28.244 5.238 1.00 16.38 289 PHE A C 1
ATOM 2283 O O . PHE A 1 289 ? 12.965 28.021 5.941 1.00 15.81 289 PHE A O 1
ATOM 2291 N N . GLU A 1 290 ? 14.715 29.339 5.320 1.00 18.03 290 GLU A N 1
ATOM 2292 C CA . GLU A 1 290 ? 14.439 30.396 6.319 1.00 18.94 290 GLU A CA 1
ATOM 2293 C C . GLU A 1 290 ? 13.306 31.254 5.758 1.00 18.27 290 GLU A C 1
ATOM 2294 O O . GLU A 1 290 ? 13.585 32.301 5.180 1.00 19.87 290 GLU A O 1
ATOM 2300 N N . VAL A 1 291 ? 12.076 30.774 5.853 1.00 17.08 291 VAL A N 1
ATOM 2301 C CA . VAL A 1 291 ? 10.867 31.503 5.390 1.00 17.13 291 VAL A CA 1
ATOM 2302 C C . VAL A 1 291 ? 10.782 32.832 6.160 1.00 18.64 291 VAL A C 1
ATOM 2303 O O . VAL A 1 291 ? 11.232 32.883 7.329 1.00 18.44 291 VAL A O 1
ATOM 2307 N N . HIS A 1 292 ? 10.214 33.860 5.531 1.00 19.42 292 HIS A N 1
ATOM 2308 C CA . HIS A 1 292 ? 10.149 35.231 6.089 1.00 21.19 292 HIS A CA 1
ATOM 2309 C C . HIS A 1 292 ? 8.997 35.291 7.102 1.00 19.64 292 HIS A C 1
ATOM 2310 O O . HIS A 1 292 ? 7.845 35.328 6.680 1.00 18.65 292 HIS A O 1
ATOM 2317 N N . LEU A 1 293 ? 9.303 35.273 8.397 1.00 20.10 293 LEU A N 1
ATOM 2318 C CA . LEU A 1 293 ? 8.281 35.281 9.471 1.00 18.80 293 LEU A CA 1
ATOM 2319 C C . LEU A 1 293 ? 7.841 36.712 9.708 1.00 19.44 293 LEU A C 1
ATOM 2320 O O . LEU A 1 293 ? 8.664 37.623 9.543 1.00 21.75 293 LEU A O 1
ATOM 2325 N N . THR A 1 294 ? 6.592 36.893 10.098 1.00 19.25 294 THR A N 1
ATOM 2326 C CA . THR A 1 294 ? 6.077 38.208 10.554 1.00 21.27 294 THR A CA 1
ATOM 2327 C C . THR A 1 294 ? 6.845 38.567 11.828 1.00 20.30 294 THR A C 1
ATOM 2328 O O . THR A 1 294 ? 7.433 37.667 12.449 1.00 18.24 294 THR A O 1
ATOM 2332 N N . ASP A 1 295 ? 6.748 39.806 12.293 1.00 21.01 295 ASP A N 1
ATOM 2333 C CA . ASP A 1 295 ? 7.422 40.209 13.547 1.00 22.58 295 ASP A CA 1
ATOM 2334 C C . ASP A 1 295 ? 6.924 39.336 14.710 1.00 21.11 295 ASP A C 1
ATOM 2335 O O . ASP A 1 295 ? 7.762 38.962 15.523 1.00 22.79 295 ASP A O 1
ATOM 2340 N N . ASP A 1 296 ? 5.617 39.059 14.794 1.00 21.63 296 ASP A N 1
ATOM 2341 C CA . ASP A 1 296 ? 4.987 38.241 15.867 1.00 23.48 296 ASP A CA 1
ATOM 2342 C C . ASP A 1 296 ? 5.509 36.798 15.801 1.00 19.79 296 ASP A C 1
ATOM 2343 O O . ASP A 1 296 ? 5.863 36.249 16.847 1.00 18.52 296 ASP A O 1
ATOM 2348 N N . GLU A 1 297 ? 5.596 36.219 14.604 1.00 17.73 297 GLU A N 1
ATOM 2349 C CA . GLU A 1 297 ? 6.118 34.840 14.414 1.00 16.65 297 GLU A CA 1
ATOM 2350 C C . GLU A 1 297 ? 7.589 34.771 14.819 1.00 16.09 297 GLU A C 1
ATOM 2351 O O . GLU A 1 297 ? 7.992 33.821 15.489 1.00 15.24 297 GLU A O 1
ATOM 2357 N N . LEU A 1 298 ? 8.380 35.756 14.409 1.00 18.39 298 LEU A N 1
ATOM 2358 C CA . LEU A 1 298 ? 9.816 35.837 14.789 1.00 19.77 298 LEU A CA 1
ATOM 2359 C C . LEU A 1 298 ? 9.961 35.879 16.319 1.00 20.72 298 LEU A C 1
ATOM 2360 O O . LEU A 1 298 ? 10.838 35.190 16.855 1.00 20.26 298 LEU A O 1
ATOM 2365 N N A GLU A 1 299 ? 9.144 36.696 16.992 0.50 20.66 299 GLU A N 1
ATOM 2366 N N B GLU A 1 299 ? 9.148 36.680 17.001 0.50 21.20 299 GLU A N 1
ATOM 2367 C CA A GLU A 1 299 ? 9.104 36.786 18.477 0.50 21.30 299 GLU A CA 1
ATOM 2368 C CA B GLU A 1 299 ? 9.199 36.754 18.481 0.50 22.23 299 GLU A CA 1
ATOM 2369 C C A GLU A 1 299 ? 8.841 35.391 19.059 0.50 19.16 299 GLU A C 1
ATOM 2370 C C B GLU A 1 299 ? 8.852 35.376 19.067 0.50 19.62 299 GLU A C 1
ATOM 2371 O O A GLU A 1 299 ? 9.538 35.000 19.992 0.50 16.57 299 GLU A O 1
ATOM 2372 O O B GLU A 1 299 ? 9.526 34.967 20.009 0.50 16.95 299 GLU A O 1
ATOM 2383 N N . LYS A 1 300 ? 7.867 34.671 18.514 1.00 18.85 300 LYS A N 1
ATOM 2384 C CA . LYS A 1 300 ? 7.545 33.293 18.993 1.00 20.35 300 LYS A CA 1
ATOM 2385 C C . LYS A 1 300 ? 8.732 32.350 18.759 1.00 18.24 300 LYS A C 1
ATOM 2386 O O . LYS A 1 300 ? 8.986 31.539 19.648 1.00 18.17 300 LYS A O 1
ATOM 2392 N N . MET A 1 301 ? 9.427 32.434 17.630 1.00 17.39 301 MET A N 1
ATOM 2393 C CA . MET A 1 301 ? 10.628 31.594 17.372 1.00 17.94 301 MET A CA 1
ATOM 2394 C C . MET A 1 301 ? 11.691 31.886 18.460 1.00 18.97 301 MET A C 1
ATOM 2395 O O . MET A 1 301 ? 12.254 30.951 19.084 1.00 15.92 301 MET A O 1
ATOM 2400 N N A HIS A 1 302 ? 11.922 33.165 18.752 0.50 19.91 302 HIS A N 1
ATOM 2401 N N B HIS A 1 302 ? 11.923 33.160 18.765 0.50 19.22 302 HIS A N 1
ATOM 2402 C CA A HIS A 1 302 ? 12.905 33.600 19.790 0.50 19.61 302 HIS A CA 1
ATOM 2403 C CA B HIS A 1 302 ? 12.917 33.566 19.803 0.50 18.46 302 HIS A CA 1
ATOM 2404 C C A HIS A 1 302 ? 12.493 33.068 21.170 0.50 18.55 302 HIS A C 1
ATOM 2405 C C B HIS A 1 302 ? 12.493 33.052 21.182 0.50 17.96 302 HIS A C 1
ATOM 2406 O O A HIS A 1 302 ? 13.376 32.557 21.889 0.50 18.81 302 HIS A O 1
ATOM 2407 O O B HIS A 1 302 ? 13.366 32.538 21.912 0.50 18.30 302 HIS A O 1
ATOM 2420 N N . LYS A 1 303 ? 11.204 33.156 21.518 1.00 18.75 303 LYS A N 1
ATOM 2421 C CA . LYS A 1 303 ? 10.656 32.641 22.800 1.00 21.36 303 LYS A CA 1
ATOM 2422 C C . LYS A 1 303 ? 10.911 31.138 22.864 1.00 18.96 303 LYS A C 1
ATOM 2423 O O . LYS A 1 303 ? 11.318 30.656 23.904 1.00 16.86 303 LYS A O 1
ATOM 2429 N N . ALA A 1 304 ? 10.650 30.419 21.776 1.00 17.51 304 ALA A N 1
ATOM 2430 C CA . ALA A 1 304 ? 10.926 28.967 21.697 1.00 16.71 304 ALA A CA 1
ATOM 2431 C C . ALA A 1 304 ? 12.423 28.696 21.899 1.00 14.96 304 ALA A C 1
ATOM 2432 O O . ALA A 1 304 ? 12.779 27.764 22.657 1.00 14.53 304 ALA A O 1
ATOM 2434 N N . ALA A 1 305 ? 13.283 29.413 21.171 1.00 15.76 305 ALA A N 1
ATOM 2435 C CA . ALA A 1 305 ? 14.757 29.318 21.303 1.00 16.09 305 ALA A CA 1
ATOM 2436 C C . ALA A 1 305 ? 15.163 29.481 22.773 1.00 18.14 305 ALA A C 1
ATOM 2437 O O . ALA A 1 305 ? 15.913 28.626 23.305 1.00 17.94 305 ALA A O 1
ATOM 2439 N N A GLN A 1 306 ? 14.627 30.512 23.433 0.50 18.70 306 GLN A N 1
ATOM 2440 N N B GLN A 1 306 ? 14.647 30.519 23.433 0.50 19.85 306 GLN A N 1
ATOM 2441 C CA A GLN A 1 306 ? 14.975 30.877 24.833 0.50 18.60 306 GLN A CA 1
ATOM 2442 C CA B GLN A 1 306 ? 14.990 30.855 24.841 0.50 20.50 306 GLN A CA 1
ATOM 2443 C C A GLN A 1 306 ? 14.530 29.745 25.766 0.50 18.72 306 GLN A C 1
ATOM 2444 C C B GLN A 1 306 ? 14.543 29.716 25.759 0.50 19.79 306 GLN A C 1
ATOM 2445 O O A GLN A 1 306 ? 15.308 29.370 26.659 0.50 17.32 306 GLN A O 1
ATOM 2446 O O B GLN A 1 306 ? 15.320 29.330 26.650 0.50 18.22 306 GLN A O 1
ATOM 2457 N N . SER A 1 307 ? 13.330 29.205 25.550 1.00 18.91 307 SER A N 1
ATOM 2458 C CA . SER A 1 307 ? 12.735 28.178 26.432 1.00 20.62 307 SER A CA 1
ATOM 2459 C C . SER A 1 307 ? 13.523 26.869 26.314 1.00 20.85 307 SER A C 1
ATOM 2460 O O . SER A 1 307 ? 13.911 26.322 27.357 1.00 22.74 307 SER A O 1
ATOM 2463 N N . VAL A 1 308 ? 13.872 26.439 25.099 1.00 19.83 308 VAL A N 1
ATOM 2464 C CA . VAL A 1 308 ? 14.643 25.179 24.919 1.00 19.49 308 VAL A CA 1
ATOM 2465 C C . VAL A 1 308 ? 16.067 25.373 25.472 1.00 17.93 308 VAL A C 1
ATOM 2466 O O . VAL A 1 308 ? 16.589 24.478 26.139 1.00 17.92 308 VAL A O 1
ATOM 2470 N N . ARG A 1 309 ? 16.691 26.498 25.185 1.00 19.67 309 ARG A N 1
ATOM 2471 C CA . ARG A 1 309 ? 18.087 26.745 25.608 1.00 20.23 309 ARG A CA 1
ATOM 2472 C C . ARG A 1 309 ? 18.136 26.762 27.136 1.00 21.50 309 ARG A C 1
ATOM 2473 O O . ARG A 1 309 ? 19.120 26.259 27.698 1.00 26.07 309 ARG A O 1
ATOM 2481 N N . SER A 1 310 ? 17.122 27.328 27.794 1.00 22.39 310 SER A N 1
ATOM 2482 C CA . SER A 1 310 ? 17.023 27.361 29.272 1.00 22.50 310 SER A CA 1
ATOM 2483 C C . SER A 1 310 ? 16.811 25.939 29.835 1.00 22.26 310 SER A C 1
ATOM 2484 O O . SER A 1 310 ? 17.404 25.596 30.883 1.00 20.93 310 SER A O 1
ATOM 2487 N N . ALA A 1 311 ? 16.038 25.090 29.161 1.00 20.38 311 ALA A N 1
ATOM 2488 C CA . ALA A 1 311 ? 15.851 23.679 29.569 1.00 19.66 311 ALA A CA 1
ATOM 2489 C C . ALA A 1 311 ? 17.182 22.919 29.395 1.00 18.30 311 ALA A C 1
ATOM 2490 O O . ALA A 1 311 ? 17.538 22.149 30.286 1.00 18.91 311 ALA A O 1
ATOM 2492 N N . LEU A 1 312 ? 17.913 23.154 28.308 1.00 17.11 312 LEU A N 1
ATOM 2493 C CA . LEU A 1 312 ? 19.236 22.508 28.103 1.00 18.96 312 LEU A CA 1
ATOM 2494 C C . LEU A 1 312 ? 20.171 22.928 29.253 1.00 19.49 312 LEU A C 1
ATOM 2495 O O . LEU A 1 312 ? 20.795 22.025 29.896 1.00 18.59 312 LEU A O 1
ATOM 2500 N N . ASP A 1 313 ? 20.187 24.213 29.564 1.00 17.85 313 ASP A N 1
ATOM 2501 C CA . ASP A 1 313 ? 21.038 24.780 30.649 1.00 20.14 313 ASP A CA 1
ATOM 2502 C C . ASP A 1 313 ? 20.668 24.144 32.001 1.00 21.36 313 ASP A C 1
ATOM 2503 O O . ASP A 1 313 ? 21.613 23.685 32.679 1.00 19.57 313 ASP A O 1
ATOM 2508 N N . GLY A 1 314 ? 19.374 24.039 32.323 1.00 20.18 314 GLY A N 1
ATOM 2509 C CA . GLY A 1 314 ? 18.840 23.446 33.560 1.00 20.21 314 GLY A CA 1
ATOM 2510 C C . GLY A 1 314 ? 19.197 21.979 33.728 1.00 21.24 314 GLY A C 1
ATOM 2511 O O . GLY A 1 314 ? 19.170 21.479 34.887 1.00 21.66 314 GLY A O 1
ATOM 2512 N N . ALA A 1 315 ? 19.470 21.284 32.621 1.00 20.80 315 ALA A N 1
ATOM 2513 C CA . ALA A 1 315 ? 19.785 19.835 32.575 1.00 21.84 315 ALA A CA 1
ATOM 2514 C C . ALA A 1 315 ? 21.299 19.629 32.548 1.00 23.60 315 ALA A C 1
ATOM 2515 O O . ALA A 1 315 ? 21.739 18.429 32.498 1.00 23.96 315 ALA A O 1
ATOM 2517 N N . GLY A 1 316 ? 22.045 20.722 32.635 1.00 21.71 316 GLY A N 1
ATOM 2518 C CA . GLY A 1 316 ? 23.522 20.743 32.593 1.00 24.73 316 GLY A CA 1
ATOM 2519 C C . GLY A 1 316 ? 24.058 20.360 31.220 1.00 23.86 316 GLY A C 1
ATOM 2520 O O . GLY A 1 316 ? 25.087 19.683 31.158 1.00 23.71 316 GLY A O 1
ATOM 2521 N N . ILE A 1 317 ? 23.398 20.788 30.142 1.00 20.19 317 ILE A N 1
ATOM 2522 C CA . ILE A 1 317 ? 23.947 20.646 28.771 1.00 21.02 317 ILE A CA 1
ATOM 2523 C C . ILE A 1 317 ? 24.566 21.985 28.393 1.00 22.25 317 ILE A C 1
ATOM 2524 O O . ILE A 1 317 ? 23.830 22.988 28.425 1.00 22.08 317 ILE A O 1
ATOM 2529 N N . LYS A 1 318 ? 25.850 21.967 28.037 1.00 23.35 318 LYS A N 1
ATOM 2530 C CA . LYS A 1 318 ? 26.677 23.158 27.698 1.00 26.54 318 LYS A CA 1
ATOM 2531 C C . LYS A 1 318 ? 26.180 23.878 26.440 1.00 26.38 318 LYS A C 1
ATOM 2532 O O . LYS A 1 318 ? 25.546 23.234 25.545 1.00 24.16 318 LYS A O 1
ATOM 2538 N N A HIS A 1 319 ? 26.503 25.166 26.330 0.80 23.33 319 HIS A N 1
ATOM 2539 N N B HIS A 1 319 ? 26.501 25.173 26.346 0.20 25.91 319 HIS A N 1
ATOM 2540 C CA A HIS A 1 319 ? 26.505 25.881 25.026 0.80 26.69 319 HIS A CA 1
ATOM 2541 C CA B HIS A 1 319 ? 26.586 25.929 25.068 0.20 27.22 319 HIS A CA 1
ATOM 2542 C C A HIS A 1 319 ? 27.673 25.316 24.218 0.80 26.78 319 HIS A C 1
ATOM 2543 C C B HIS A 1 319 ? 27.696 25.299 24.222 0.20 27.17 319 HIS A C 1
ATOM 2544 O O A HIS A 1 319 ? 28.645 24.845 24.839 0.80 30.52 319 HIS A O 1
ATOM 2545 O O B HIS A 1 319 ? 28.688 24.830 24.815 0.20 28.08 319 HIS A O 1
ATOM 2558 N N . HIS A 1 320 ? 27.524 25.272 22.901 1.00 26.88 320 HIS A N 1
ATOM 2559 C CA . HIS A 1 320 ? 28.540 24.774 21.930 1.00 27.60 320 HIS A CA 1
ATOM 2560 C C . HIS A 1 320 ? 28.753 25.862 20.869 1.00 28.53 320 HIS A C 1
ATOM 2561 O O . HIS A 1 320 ? 27.874 26.761 20.760 1.00 27.46 320 HIS A O 1
ATOM 2568 N N . HIS A 1 321 ? 29.881 25.832 20.166 1.00 32.68 321 HIS A N 1
ATOM 2569 C CA . HIS A 1 321 ? 30.257 26.850 19.142 1.00 42.58 321 HIS A CA 1
ATOM 2570 C C . HIS A 1 321 ? 31.191 26.227 18.095 1.00 45.60 321 HIS A C 1
ATOM 2571 O O . HIS A 1 321 ? 31.583 25.056 18.293 1.00 43.99 321 HIS A O 1
ATOM 2578 N N . HIS A 1 322 ? 31.463 26.970 17.009 1.00 55.36 322 HIS A N 1
ATOM 2579 C CA . HIS A 1 322 ? 32.343 26.601 15.861 1.00 63.61 322 HIS A CA 1
ATOM 2580 C C . HIS A 1 322 ? 33.634 27.432 15.889 1.00 64.84 322 HIS A C 1
ATOM 2581 O O . HIS A 1 322 ? 34.696 26.940 16.251 1.00 68.66 322 HIS A O 1
#

Nearest PDB structures (foldseek):
  7nay-assembly1_A  TM=1.003E+00  e=7.553E-67  Selenomonas ruminantium
  8q3c-assembly1_H  TM=9.907E-01  e=2.942E-55  Selenomonas ruminantium
  8q3c-assembly1_N  TM=9.905E-01  e=1.669E-53  Selenomonas ruminantium
  1ldn-assembly2_E  TM=9.480E-01  e=2.791E-29  Geobacillus stearothermophilus
  2zqy-assembly1_D  TM=9.332E-01  e=3.740E-29  Lacticaseibacillus casei

Solvent-accessible surface area: 14907 Å² total

Foldseek 3Di:
DDPFAEEEEEDLPQASLLLQLVCQVVVLGQEYEYHYPPLVSQAVSQVVSCVVCPVPTPNRRGHYDYLLSLQPHQAYEYADDDAAWAPGDQWLLVRLQVVLVVLCVVLVSNVVRDLRHQYEYAYPPQQSSLLSSQFVDDHDQLSGWYLAFLLLLLLLLVVLCVVLVHHSVQWWATFKFGSAPLTAGLLVGIDGNPHRSQCSCVVRVPPDGDDRVVSGVCSRCVQNVCCNPVGHDHNSVSVSSVVLSCCQVVVVQDFGFIWGADDQQLHAGQTIMTATFGAVSHTPGGDNPDGDPVVSVSNVVSRVVRVVSCVVSVNDRGDD